Protein 3GCG (pdb70)

Foldseek 3Di:
DEAAEEEDFAAVLCQQLLVQLVVVCPDRDPDDDWDWDWDADPNDTYIYIYHYPHPVNPVVVPVLVSQPPHLEYEQEAELLHPVGLVCVLVPVLVVNCVSPVPHAYEHEYEPVVCLPPPVSQVVQVVVVHHGHDVVNNQVVCVVSVHPYYFYAYSVVCGCSVVSVNVRVVSSPD/DDDDLVVLLVVVLQVCLVVDPVSDCVVVLLVLLQQVLLQLLVVLVVVVCVVVVDDDDVVLVVQLQVQLCVVLVHDHDNVRHDHVQLVVLLPDDRNVVVLDVVCPPDDPVVVSVVSSSVVSVVSSLVSCCVPPPSDHSVRSSVSSVVSVVVRD

Radius of gyration: 19.94 Å; Cα contacts (8 Å, |Δi|>4): 523; chains: 2; bounding box: 46×56×51 Å

B-factor: mean 32.41, std 13.08, range [4.26, 108.82]

CATH classification: 3.40.50.300

Organism: Homo sapiens (NCBI:txid9606)

GO terms:
  GO:0005515 protein binding (F, IPI)
  GO:0036464 cytoplasmic ribonucleoprotein granule (C, IDA)
  GO:0044788 host-mediated perturbation of viral process (P, IMP)
  GO:0005525 GTP binding (F, IDA)
  GO:0003924 GTPase activity (F, IDA)
  GO:0051233 spindle midzone (C, IDA)
  GO:0072686 mitotic spindle (C, IDA)
  GO:0016020 membrane (C, IDA)
  GO:0030496 midbody (C, IDA)
  GO:1900026 positive regulation of substrate adhesion-dependent cell spreading (P, IDA)
  GO:0051489 regulation of filopodium assembly (P, IDA)
  GO:0005886 plasma membrane (C, EXP)
  GO:0003924 GTPase activity (F, EXP)
  GO:0034329 cell junction assembly (P, IMP)
  GO:0045198 establishment of epithelial cell apical/basal polarity (P, IMP)
  GO:0032467 positive regulation of cytokinesis (P, IMP)
  GO:0051988 regulation of attachment of spindle microtubules to kinetochore (P, IMP)
  GO:0006911 phagocytosis, engulfment (P, IMP)
  GO:0007015 actin filament organization (P, IMP)
  GO:0031996 thioesterase binding (F, IPI)

Sequence (325 aa):
QTIKCVVVGDGAVGKTCLLISYTTNEYVPTVFDNYAVTVMIGGEPYTLGLFDTAGQEDYDRLRPLSYPQTDVFLVCFSVVSPSSFENVKEKWVPEITHHCPKTPFLLVGTQIDLRDDPSTIEKLAKNKQKPITPETAEKLARDLKAVKYVECSALTQKGLKNVFDEAILAALEFVINHGKLTNQLLQAVAKQTRNGDTQQWFQQEQTTYISRTVNRTLDDYCRSNNSVISKETKGHIFRAVENALQQPLDMNGAQSSIGHFLQSNKYFNQKVDEQCGKRVDPITRFNTQTKMIEQVSQEIFERNFSGFKVSEIKAITQNAILEHV

Secondary structure (DSSP, 8-state):
-EEEEEEEE-TTS-HHHHHHHHH------SS---EEEEEEETTEEEEEEEEE-TT-TT-TTTGGGG-TT-SEEEEEEETT-HHHHHHIIIIIHHHHHHH-TT--EEEEEE-TTSTT-HHHHHTTTTTT--PPPHHHHHHHHHHTT-S-EEE--TTT-TTHHHHHHHHHHHH--/----HHHHHHHHHHHHHTSSSS---HHHHHHHHHHHHHHHHHHHHHHHHHHHT----HHHHHHHHHHHHHHHT----TT----HHHHHHHT-HHHHHHHHHHHTT---HHHHHHHHHHHHHHHHHHHHHHH-BTB-HHHHHHHHHHHHHHH-

InterPro domains:
  IPR001806 Small GTPase [PF00071] (5-174)
  IPR001806 Small GTPase [PS51421] (1-191)
  IPR001806 Small GTPase [SM00174] (6-179)
  IPR003578 Small GTPase Rho [PTHR24072] (3-189)
  IPR005225 Small GTP-binding domain [TIGR00231] (1-157)
  IPR027417 P-loop containing nucleoside triphosphate hydrolase [G3DSA:3.40.50.300] (1-181)
  IPR027417 P-loop containing nucleoside triphosphate hydrolase [SSF52540] (3-173)
  IPR037874 Cdc42 [cd01874] (3-177)

Solvent-accessible surface area: 16143 Å² total; per-residue (Å²): 206,48,14,10,0,0,0,2,0,23,31,105,2,26,6,25,67,0,0,28,14,29,18,80,163,200,60,83,24,44,8,10,69,21,99,8,43,60,15,120,33,84,74,101,80,54,6,0,0,0,3,1,7,15,10,1,31,109,31,77,59,0,13,19,9,1,4,66,120,9,55,0,0,0,0,0,0,0,0,19,29,25,69,2,36,108,48,0,98,104,65,4,8,63,28,2,66,138,74,15,93,196,26,39,12,0,1,0,0,5,51,23,38,65,54,122,41,78,60,8,59,115,146,15,51,164,123,195,67,141,26,14,58,42,117,74,0,73,125,21,6,161,91,25,169,14,78,84,22,13,41,0,0,23,140,74,94,138,32,6,130,68,0,0,24,29,0,0,79,7,20,72,194,110,124,10,68,18,40,126,0,12,92,65,1,62,120,12,1,32,164,58,52,221,116,26,23,43,121,70,6,70,103,34,0,26,19,4,3,2,0,20,7,0,1,61,12,9,6,73,73,4,96,89,71,131,38,142,33,62,162,128,30,22,17,90,0,7,133,26,0,32,78,55,8,148,34,91,26,38,69,94,3,2,9,3,0,0,7,10,19,0,16,17,12,184,60,0,22,96,40,0,63,102,70,1,53,214,127,112,72,55,42,51,57,8,69,16,9,25,151,4,12,54,106,0,0,60,64,1,0,45,162,59,3,92,36,71,111,8,76,70,0,94,52,44,0,111,98,5,3,145,129,72,79

Nearest PDB structures (foldseek):
  3gcg-assembly1_A  TM=1.006E+00  e=1.048E-34  Homo sapiens
  1gzs-assembly2_C  TM=9.726E-01  e=2.103E-30  Homo sapiens
  2c2h-assembly2_B  TM=9.543E-01  e=2.192E-24  Homo sapiens
  4xh9-assembly2_E  TM=9.694E-01  e=1.119E-23  Homo sapiens
  2gco-assembly2_B  TM=9.585E-01  e=8.466E-22  Homo sapiens

Structure (mmCIF, N/CA/C/O backbone):
data_3GCG
#
_entry.id   3GCG
#
_cell.length_a   41.630
_cell.length_b   83.030
_cell.length_c   99.520
_cell.angle_alpha   90.00
_cell.angle_beta   90.00
_cell.angle_gamma   90.00
#
_symmetry.space_group_name_H-M   'P 21 21 21'
#
loop_
_entity.id
_entity.type
_entity.pdbx_description
1 polymer 'Cell division control protein 42 homolog'
2 polymer 'L0028 (Mitochondria associated protein)'
3 water water
#
loop_
_atom_site.group_PDB
_atom_site.id
_atom_site.type_symbol
_atom_site.label_atom_id
_atom_site.label_alt_id
_atom_site.label_comp_id
_atom_site.label_asym_id
_atom_site.label_entity_id
_atom_site.label_seq_id
_atom_site.pdbx_PDB_ins_code
_atom_site.Cartn_x
_atom_site.Cartn_y
_atom_site.Cartn_z
_atom_site.occupancy
_atom_site.B_iso_or_equiv
_atom_site.auth_seq_id
_atom_site.auth_comp_id
_atom_site.auth_asym_id
_atom_site.auth_atom_id
_atom_site.pdbx_PDB_model_num
ATOM 1 N N . GLN A 1 6 ? 17.199 22.751 47.617 1.00 48.81 2 GLN A N 1
ATOM 2 C CA . GLN A 1 6 ? 17.058 23.426 46.294 1.00 47.91 2 GLN A CA 1
ATOM 3 C C . GLN A 1 6 ? 16.824 24.925 46.476 1.00 45.79 2 GLN A C 1
ATOM 4 O O . GLN A 1 6 ? 16.367 25.611 45.556 1.00 46.97 2 GLN A O 1
ATOM 10 N N . THR A 1 7 ? 17.139 25.436 47.661 1.00 40.93 3 THR A N 1
ATOM 11 C CA . THR A 1 7 ? 16.936 26.849 47.920 1.00 38.29 3 THR A CA 1
ATOM 12 C C . THR A 1 7 ? 18.077 27.719 47.419 1.00 35.40 3 THR A C 1
ATOM 13 O O . THR A 1 7 ? 19.233 27.543 47.808 1.00 34.15 3 THR A O 1
ATOM 17 N N . ILE A 1 8 ? 17.729 28.656 46.542 1.00 31.18 4 ILE A N 1
ATOM 18 C CA . ILE A 1 8 ? 18.691 29.578 45.957 1.00 2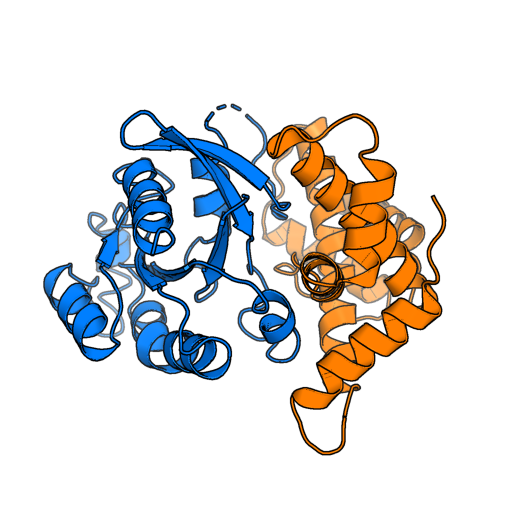6.73 4 ILE A CA 1
ATOM 19 C C . ILE A 1 8 ? 19.044 30.671 46.957 1.00 25.63 4 ILE A C 1
ATOM 20 O O . ILE A 1 8 ? 18.169 31.372 47.470 1.00 25.08 4 ILE A O 1
ATOM 25 N N . LYS A 1 9 ? 20.330 30.812 47.251 1.00 23.61 5 LYS A N 1
ATOM 26 C CA . LYS A 1 9 ? 20.745 31.847 48.187 1.00 20.19 5 LYS A CA 1
ATOM 27 C C . LYS A 1 9 ? 21.059 33.171 47.465 1.00 18.16 5 LYS A C 1
ATOM 28 O O . LYS A 1 9 ? 22.027 33.272 46.708 1.00 14.67 5 LYS A O 1
ATOM 34 N N . CYS A 1 10 ? 20.220 34.176 47.704 1.00 16.72 6 CYS A N 1
ATOM 35 C CA . CYS A 1 10 ? 20.406 35.494 47.114 1.00 17.26 6 CYS A CA 1
ATOM 36 C C . CYS A 1 10 ? 20.752 36.512 48.218 1.00 16.46 6 CYS A C 1
ATOM 37 O O . CYS A 1 10 ? 19.975 36.737 49.145 1.00 16.45 6 CYS A O 1
ATOM 40 N N . VAL A 1 11 ? 21.936 37.107 48.127 1.00 16.60 7 VAL A N 1
ATOM 41 C CA . VAL A 1 11 ? 22.376 38.073 49.127 1.00 14.55 7 VAL A CA 1
ATOM 42 C C . VAL A 1 11 ? 22.367 39.474 48.536 1.00 16.35 7 VAL A C 1
ATOM 43 O O . VAL A 1 11 ? 22.854 39.690 47.420 1.00 15.16 7 VAL A O 1
ATOM 47 N N . VAL A 1 12 ? 21.787 40.416 49.273 1.00 14.60 8 VAL A N 1
ATOM 48 C CA . VAL A 1 12 ? 21.704 41.794 48.808 1.00 16.24 8 VAL A CA 1
ATOM 49 C C . VAL A 1 12 ? 22.814 42.636 49.423 1.00 15.50 8 VAL A C 1
ATOM 50 O O . VAL A 1 12 ? 22.834 42.860 50.639 1.00 14.46 8 VAL A O 1
ATOM 54 N N . VAL A 1 13 ? 23.744 43.091 48.579 1.00 14.98 9 VAL A N 1
ATOM 55 C CA . VAL A 1 13 ? 24.860 43.901 49.043 1.00 15.02 9 VAL A CA 1
ATOM 56 C C . VAL A 1 13 ? 24.798 45.334 48.493 1.00 15.99 9 VAL A C 1
ATOM 57 O O . VAL A 1 13 ? 24.065 45.609 47.542 1.00 14.06 9 VAL A O 1
ATOM 61 N N . GLY A 1 14 ? 25.571 46.233 49.108 1.00 17.09 10 GLY A N 1
ATOM 62 C CA . GLY A 1 14 ? 25.610 47.630 48.697 1.00 19.64 10 GLY A CA 1
ATOM 63 C C . GLY A 1 14 ? 25.710 48.616 49.860 1.00 20.54 10 GLY A C 1
ATOM 64 O O . GLY A 1 14 ? 25.640 48.230 51.031 1.00 19.89 10 GLY A O 1
ATOM 65 N N . ASP A 1 15 ? 25.868 49.900 49.546 1.00 21.09 11 ASP A N 1
ATOM 66 C CA . ASP A 1 15 ? 25.987 50.926 50.585 1.00 22.97 11 ASP A CA 1
ATOM 67 C C . ASP A 1 15 ? 24.692 51.077 51.383 1.00 23.22 11 ASP A C 1
ATOM 68 O O . ASP A 1 15 ? 23.627 50.615 50.971 1.00 20.72 11 ASP A O 1
ATOM 73 N N . GLY A 1 16 ? 24.789 51.727 52.534 1.00 25.11 12 GLY A N 1
ATOM 74 C CA . GLY A 1 16 ? 23.595 51.959 53.321 1.00 29.72 12 GLY A CA 1
ATOM 75 C C . GLY A 1 16 ? 22.845 53.066 52.605 1.00 31.85 12 GLY A C 1
ATOM 76 O O . GLY A 1 16 ? 23.319 53.575 51.590 1.00 34.04 12 GLY A O 1
ATOM 77 N N . ALA A 1 17 ? 21.676 53.443 53.097 1.00 33.70 13 ALA A N 1
ATOM 78 C CA . ALA A 1 17 ? 20.935 54.516 52.449 1.00 35.86 13 ALA A CA 1
ATOM 79 C C . ALA A 1 17 ? 20.683 54.200 50.973 1.00 36.61 13 ALA A C 1
ATOM 80 O O . ALA A 1 17 ? 20.321 55.076 50.188 1.00 37.86 13 ALA A O 1
ATOM 82 N N . VAL A 1 18 ? 20.895 52.942 50.604 1.00 35.73 14 VAL A N 1
ATOM 83 C CA . VAL A 1 18 ? 20.644 52.477 49.248 1.00 32.38 14 VAL A CA 1
ATOM 84 C C . VAL A 1 18 ? 19.255 51.841 49.291 1.00 29.53 14 VAL A C 1
ATOM 85 O O . VAL A 1 18 ? 18.615 51.648 48.263 1.00 28.69 14 VAL A O 1
ATOM 89 N N . GLY A 1 19 ? 18.798 51.526 50.500 1.00 26.07 15 GLY A N 1
ATOM 90 C CA . GLY A 1 19 ? 17.484 50.929 50.677 1.00 24.57 15 GLY A CA 1
ATOM 91 C C . GLY A 1 19 ? 17.415 49.423 50.507 1.00 23.34 15 GLY A C 1
ATOM 92 O O . GLY A 1 19 ? 16.380 48.890 50.105 1.00 23.63 15 GLY A O 1
ATOM 93 N N . LYS A 1 20 ? 18.502 48.723 50.816 1.00 22.56 16 LYS A N 1
ATOM 94 C CA . LYS A 1 20 ? 18.508 47.268 50.672 1.00 21.04 16 LYS A CA 1
ATOM 95 C C . LYS A 1 20 ? 17.360 46.604 51.421 1.00 20.52 16 LYS A C 1
ATOM 96 O O . LYS A 1 20 ? 16.637 45.776 50.863 1.00 19.85 16 LYS A O 1
ATOM 102 N N . THR A 1 21 ? 17.190 46.982 52.681 1.00 19.81 17 THR A N 1
ATOM 103 C CA . THR A 1 21 ? 16.145 46.411 53.519 1.00 21.43 17 THR A CA 1
ATOM 104 C C . THR A 1 21 ? 14.751 46.694 52.964 1.00 23.79 17 THR A C 1
ATOM 105 O O . THR A 1 21 ? 13.934 45.781 52.827 1.00 23.53 17 THR A O 1
ATOM 109 N N . CYS A 1 22 ? 14.486 47.954 52.639 1.00 26.27 18 CYS A N 1
ATOM 110 C CA . CYS A 1 22 ? 13.189 48.340 52.099 1.00 29.45 18 CYS A CA 1
ATOM 111 C C . CYS A 1 22 ? 12.930 47.534 50.830 1.00 28.30 18 CYS A C 1
ATOM 112 O O . CYS A 1 22 ? 11.791 47.178 50.515 1.00 29.70 18 CYS A O 1
ATOM 115 N N . LEU A 1 23 ? 14.002 47.229 50.112 1.00 26.58 19 LEU A N 1
ATOM 116 C CA . LEU A 1 23 ? 13.900 46.454 48.883 1.00 26.11 19 LEU A CA 1
ATOM 117 C C . LEU A 1 23 ? 13.398 45.036 49.167 1.00 25.36 19 LEU A C 1
ATOM 118 O O . LEU A 1 23 ? 12.515 44.536 48.468 1.00 22.63 19 LEU A O 1
ATOM 123 N N . LEU A 1 24 ? 13.962 44.387 50.187 1.00 25.17 20 LEU A N 1
ATOM 124 C CA . LEU A 1 24 ? 13.538 43.030 50.535 1.00 24.09 20 LEU A CA 1
ATOM 125 C C . LEU A 1 24 ? 12.146 43.024 51.172 1.00 22.69 20 LEU A C 1
ATOM 126 O O . LEU A 1 24 ? 11.333 42.140 50.903 1.00 20.71 20 LEU A O 1
ATOM 131 N N . ILE A 1 25 ? 11.861 44.012 52.010 1.00 23.91 21 ILE A N 1
ATOM 132 C CA . ILE A 1 25 ? 10.558 44.056 52.657 1.00 25.78 21 ILE A CA 1
ATOM 133 C C . ILE A 1 25 ? 9.474 44.317 51.625 1.00 26.03 21 ILE A C 1
ATOM 134 O O . ILE A 1 25 ? 8.433 43.656 51.623 1.00 23.98 21 ILE A O 1
ATOM 139 N N . SER A 1 26 ? 9.732 45.272 50.739 1.00 26.10 22 SER A N 1
ATOM 140 C CA . SER A 1 26 ? 8.784 45.600 49.695 1.00 28.75 22 SER A CA 1
ATOM 141 C C . SER A 1 26 ? 8.488 44.354 48.869 1.00 30.33 22 SER A C 1
ATOM 142 O O . SER A 1 26 ? 7.338 44.099 48.502 1.00 31.45 22 SER A O 1
ATOM 145 N N . TYR A 1 27 ? 9.524 43.568 48.588 1.00 30.15 23 TYR A N 1
ATOM 146 C CA . TYR A 1 27 ? 9.346 42.356 47.800 1.00 31.46 23 TYR A CA 1
ATOM 147 C C . TYR A 1 27 ? 8.593 41.253 48.539 1.00 33.59 23 TYR A C 1
ATOM 148 O O . TYR A 1 27 ? 7.762 40.571 47.949 1.00 32.33 23 TYR A O 1
ATOM 157 N N . THR A 1 28 ? 8.886 41.083 49.826 1.00 37.95 24 THR A N 1
ATOM 158 C CA . THR A 1 28 ? 8.251 40.039 50.635 1.00 41.89 24 THR A CA 1
ATOM 159 C C . THR A 1 28 ? 6.843 40.353 51.131 1.00 45.60 24 THR A C 1
ATOM 160 O O . THR A 1 28 ? 6.192 39.509 51.746 1.00 44.75 24 THR A O 1
ATOM 164 N N . THR A 1 29 ? 6.374 41.568 50.880 1.00 49.85 25 THR A N 1
ATOM 165 C CA . THR A 1 29 ? 5.024 41.921 51.279 1.00 54.79 25 THR A CA 1
ATOM 166 C C . THR A 1 29 ? 4.096 41.455 50.157 1.00 58.26 25 THR A C 1
ATOM 167 O O . THR A 1 29 ? 3.145 42.139 49.777 1.00 59.05 25 THR A O 1
ATOM 171 N N . ASN A 1 30 ? 4.418 40.276 49.627 1.00 62.25 26 ASN A N 1
ATOM 172 C CA . ASN A 1 30 ? 3.661 39.619 48.562 1.00 65.42 26 ASN A CA 1
ATOM 173 C C . ASN A 1 30 ? 3.787 38.111 48.771 1.00 65.71 26 ASN A C 1
ATOM 174 O O . ASN A 1 30 ? 3.272 37.562 49.746 1.00 65.92 26 ASN A O 1
ATOM 179 N N . GLU A 1 35 ? 1.516 46.378 56.860 1.00 68.72 31 GLU A N 1
ATOM 180 C CA . GLU A 1 35 ? 2.012 45.655 58.021 1.00 68.82 31 GLU A CA 1
ATOM 181 C C . GLU A 1 35 ? 3.080 46.580 58.468 1.00 68.83 31 GLU A C 1
ATOM 182 O O . GLU A 1 35 ? 3.395 47.577 57.786 1.00 69.94 31 GLU A O 1
ATOM 188 N N . TYR A 1 36 ? 3.653 46.289 59.612 1.00 34.98 32 TYR A N 1
ATOM 189 C CA . TYR A 1 36 ? 4.718 47.162 60.107 1.00 33.71 32 TYR A CA 1
ATOM 190 C C . TYR A 1 36 ? 6.084 46.815 59.404 1.00 31.27 32 TYR A C 1
ATOM 191 O O . TYR A 1 36 ? 6.457 45.648 59.252 1.00 30.42 32 TYR A O 1
ATOM 200 N N . VAL A 1 37 ? 6.742 47.825 58.842 1.00 30.11 33 VAL A N 1
ATOM 201 C CA . VAL A 1 37 ? 8.003 47.596 58.146 1.00 28.90 33 VAL A CA 1
ATOM 202 C C . VAL A 1 37 ? 9.063 47.707 59.213 1.00 26.75 33 VAL A C 1
ATOM 203 O O . VAL A 1 37 ? 9.318 48.798 59.734 1.00 27.90 33 VAL A O 1
ATOM 207 N N . PRO A 1 38 ? 9.669 46.574 59.588 1.00 23.36 34 PRO A N 1
ATOM 208 C CA . PRO A 1 38 ? 10.704 46.594 60.623 1.00 23.68 34 PRO A CA 1
ATOM 209 C C . PRO A 1 38 ? 12.088 47.054 60.162 1.00 21.43 34 PRO A C 1
ATOM 210 O O . PRO A 1 38 ? 12.360 47.199 58.974 1.00 21.31 34 PRO A O 1
ATOM 214 N N . THR A 1 39 ? 12.966 47.264 61.131 1.00 21.31 35 THR A N 1
ATOM 215 C CA . THR A 1 39 ? 14.330 47.654 60.840 1.00 22.35 35 THR A CA 1
ATOM 216 C C . THR A 1 39 ? 15.136 46.392 60.537 1.00 22.49 35 THR A C 1
ATOM 217 O O . THR A 1 39 ? 16.010 46.389 59.661 1.00 21.86 35 THR A O 1
ATOM 221 N N . VAL A 1 40 ? 14.831 45.322 61.267 1.00 18.83 36 VAL A N 1
ATOM 222 C CA . VAL A 1 40 ? 15.535 44.060 61.099 1.00 20.53 36 VAL A CA 1
ATOM 223 C C . VAL A 1 40 ? 14.787 43.060 60.225 1.00 21.11 36 VAL A C 1
ATOM 224 O O . VAL A 1 40 ? 13.751 42.521 60.633 1.00 19.21 36 VAL A O 1
ATOM 228 N N . PHE A 1 41 ? 15.334 42.799 59.040 1.00 19.83 37 PHE A N 1
ATOM 229 C CA . PHE A 1 41 ? 14.741 41.847 58.101 1.00 21.40 37 PHE A CA 1
ATOM 230 C C . PHE A 1 41 ? 15.324 40.443 58.300 1.00 21.40 37 PHE A C 1
ATOM 231 O O . PHE A 1 41 ? 16.520 40.224 58.122 1.00 22.01 37 PHE A O 1
ATOM 239 N N . ASP A 1 42 ? 14.482 39.492 58.685 1.00 22.05 38 ASP A N 1
ATOM 240 C CA . ASP A 1 42 ? 14.954 38.131 58.881 1.00 21.25 38 ASP A CA 1
ATOM 241 C C . ASP A 1 42 ? 14.975 37.367 57.567 1.00 21.47 38 ASP A C 1
ATOM 242 O O . ASP A 1 42 ? 14.173 37.641 56.660 1.00 17.68 38 ASP A O 1
ATOM 247 N N . ASN A 1 43 ? 15.891 36.405 57.478 1.00 19.80 39 ASN A N 1
ATOM 248 C CA . ASN A 1 43 ? 16.006 35.567 56.293 1.00 19.89 39 ASN A CA 1
ATOM 249 C C . ASN A 1 43 ? 14.598 35.172 55.890 1.00 19.55 39 ASN A C 1
ATOM 250 O O . ASN A 1 43 ? 13.808 34.733 56.721 1.00 20.60 39 ASN A O 1
ATOM 255 N N . TYR A 1 44 ? 14.286 35.340 54.616 1.00 21.65 40 TYR A N 1
ATOM 256 C CA . TYR A 1 44 ? 12.956 35.033 54.125 1.00 23.12 40 TYR A CA 1
ATOM 257 C C . TYR A 1 44 ? 13.062 34.251 52.825 1.00 21.82 40 TYR A C 1
ATOM 258 O O . TYR A 1 44 ? 13.899 34.568 51.980 1.00 19.27 40 TYR A O 1
ATOM 267 N N . ALA A 1 45 ? 12.224 33.226 52.678 1.00 19.47 41 ALA A N 1
ATOM 268 C CA . ALA A 1 45 ? 12.216 32.409 51.466 1.00 21.90 41 ALA A CA 1
ATOM 269 C C . ALA A 1 45 ? 10.848 32.478 50.804 1.00 21.30 41 ALA A C 1
ATOM 270 O O . ALA A 1 45 ? 9.828 32.546 51.479 1.00 23.49 41 ALA A O 1
ATOM 272 N N . VAL A 1 46 ? 10.832 32.453 49.479 1.00 23.67 42 VAL A N 1
ATOM 273 C CA . VAL A 1 46 ? 9.579 32.509 48.738 1.00 24.79 42 VAL A CA 1
ATOM 274 C C . VAL A 1 46 ? 9.656 31.596 47.522 1.00 23.43 42 VAL A C 1
ATOM 275 O O . VAL A 1 46 ? 10.721 31.404 46.949 1.00 23.66 42 VAL A O 1
ATOM 279 N N . THR A 1 47 ? 8.523 31.024 47.139 1.00 25.29 43 THR A N 1
ATOM 280 C CA . THR A 1 47 ? 8.475 30.134 45.983 1.00 25.45 43 THR A CA 1
ATOM 281 C C . THR A 1 47 ? 8.123 30.963 44.758 1.00 25.32 43 THR A C 1
ATOM 282 O O . THR A 1 47 ? 7.099 31.635 44.734 1.00 24.55 43 THR A O 1
ATOM 286 N N . VAL A 1 48 ? 8.983 30.930 43.750 1.00 24.15 44 VAL A N 1
ATOM 287 C CA . VAL A 1 48 ? 8.729 31.682 42.534 1.00 25.56 44 VAL A CA 1
ATOM 288 C C . VAL A 1 48 ? 8.613 30.751 41.330 1.00 25.75 44 VAL A C 1
ATOM 289 O O . VAL A 1 48 ? 9.411 29.818 41.172 1.00 24.30 44 VAL A O 1
ATOM 293 N N . MET A 1 49 ? 7.606 31.006 40.497 1.00 25.94 45 MET A N 1
ATOM 294 C CA . MET A 1 49 ? 7.373 30.222 39.286 1.00 27.45 45 MET A CA 1
ATOM 295 C C . MET A 1 49 ? 8.166 30.796 38.128 1.00 27.39 45 MET A C 1
ATOM 296 O O . MET A 1 49 ? 8.098 31.992 37.862 1.00 29.64 45 MET A O 1
ATOM 301 N N . ILE A 1 50 ? 8.913 29.943 37.437 1.00 26.86 46 ILE A N 1
ATOM 302 C CA . ILE A 1 50 ? 9.704 30.368 36.283 1.00 26.20 46 ILE A CA 1
ATOM 303 C C . ILE A 1 50 ? 9.745 29.222 35.270 1.00 25.47 46 ILE A C 1
ATOM 304 O O . ILE A 1 50 ? 10.302 28.157 35.540 1.00 26.43 46 ILE A O 1
ATOM 309 N N . GLY A 1 51 ? 9.134 29.440 34.110 1.00 24.68 47 GLY A N 1
ATOM 310 C CA . GLY A 1 51 ? 9.094 28.404 33.095 1.00 24.10 47 GLY A CA 1
ATOM 311 C C . GLY A 1 51 ? 8.290 27.207 33.577 1.00 23.16 47 GLY A C 1
ATOM 312 O O . GLY A 1 51 ? 8.612 26.072 33.256 1.00 22.50 47 GLY A O 1
ATOM 313 N N . GLY A 1 52 ? 7.245 27.463 34.360 1.00 24.14 48 GLY A N 1
ATOM 314 C CA . GLY A 1 52 ? 6.406 26.389 34.873 1.00 24.66 48 GLY A CA 1
ATOM 315 C C . GLY A 1 52 ? 6.962 25.622 36.069 1.00 24.63 48 GLY A C 1
ATOM 316 O O . GLY A 1 52 ? 6.264 24.784 36.655 1.00 22.04 48 GLY A O 1
ATOM 317 N N . GLU A 1 53 ? 8.204 25.917 36.445 1.00 23.64 49 GLU A N 1
ATOM 318 C CA . GLU A 1 53 ? 8.856 25.229 37.564 1.00 24.56 49 GLU A CA 1
ATOM 319 C C . GLU A 1 53 ? 8.898 26.070 38.847 1.00 23.17 49 GLU A C 1
ATOM 320 O O . GLU A 1 53 ? 9.242 27.257 38.821 1.00 22.81 49 GLU A O 1
ATOM 326 N N . PRO A 1 54 ? 8.545 25.464 39.992 1.00 22.21 50 PRO A N 1
ATOM 327 C CA . PRO A 1 54 ? 8.570 26.209 41.261 1.00 22.20 50 PRO A CA 1
ATOM 328 C C . PRO A 1 54 ? 9.954 26.250 41.921 1.00 21.51 50 PRO A C 1
ATOM 329 O O . PRO A 1 54 ? 10.471 25.219 42.344 1.00 22.34 50 PRO A O 1
ATOM 333 N N . TYR A 1 55 ? 10.551 27.434 42.007 1.00 20.20 51 TYR A N 1
ATOM 334 C CA . TYR A 1 55 ? 11.855 27.570 42.656 1.00 19.28 51 TYR A CA 1
ATOM 335 C C . TYR A 1 55 ? 11.712 28.258 44.008 1.00 19.13 51 TYR A C 1
ATOM 336 O O . TYR A 1 55 ? 10.851 29.112 44.186 1.00 18.43 51 TYR A O 1
ATOM 345 N N . THR A 1 56 ? 12.558 27.874 44.958 1.00 19.05 52 THR A N 1
ATOM 346 C CA . THR A 1 56 ? 12.546 28.478 46.287 1.00 19.82 52 THR A CA 1
ATOM 347 C C . THR A 1 56 ? 13.695 29.484 46.345 1.00 19.77 52 THR A C 1
ATOM 348 O O . THR A 1 56 ? 14.866 29.125 46.195 1.00 19.76 52 THR A O 1
ATOM 352 N N . LEU A 1 57 ? 13.352 30.749 46.552 1.00 18.68 53 LEU A N 1
ATOM 353 C CA . LEU A 1 57 ? 14.346 31.804 46.626 1.00 17.84 53 LEU A CA 1
ATOM 354 C C . LEU A 1 57 ? 14.612 32.239 48.067 1.00 18.63 53 LEU A C 1
ATOM 355 O O . LEU A 1 57 ? 13.707 32.711 48.759 1.00 18.81 53 LEU A O 1
ATOM 360 N N . GLY A 1 58 ? 15.854 32.062 48.514 1.00 16.77 54 GLY A N 1
ATOM 361 C CA . GLY A 1 58 ? 16.234 32.473 49.853 1.00 13.89 54 GLY A CA 1
ATOM 362 C C . GLY A 1 58 ? 16.796 33.884 49.769 1.00 15.75 54 GLY A C 1
ATOM 363 O O . GLY A 1 58 ? 17.702 34.153 48.972 1.00 17.99 54 GLY A O 1
ATOM 364 N N . LEU A 1 59 ? 16.255 34.789 50.576 1.00 13.89 55 LEU A N 1
ATOM 365 C CA . LEU A 1 59 ? 16.683 36.180 50.578 1.00 14.29 55 LEU A CA 1
ATOM 366 C C . LEU A 1 59 ? 17.395 36.522 51.884 1.00 13.95 55 LEU A C 1
ATOM 367 O O . LEU A 1 59 ? 16.883 36.246 52.982 1.00 12.70 55 LEU A O 1
ATOM 372 N N . PHE A 1 60 ? 18.567 37.140 51.748 1.00 11.86 56 PHE A N 1
ATOM 373 C CA . PHE A 1 60 ? 19.401 37.511 52.886 1.00 11.44 56 PHE A CA 1
ATOM 374 C C . PHE A 1 60 ? 19.847 38.962 52.800 1.00 11.87 56 PHE A C 1
ATOM 375 O O . PHE A 1 60 ? 20.427 39.383 51.807 1.00 11.79 56 PHE A O 1
ATOM 383 N N . ASP A 1 61 ? 19.596 39.714 53.865 1.00 12.41 57 ASP A N 1
ATOM 384 C CA . ASP A 1 61 ? 19.955 41.127 53.926 1.00 13.68 57 ASP A CA 1
ATOM 385 C C . ASP A 1 61 ? 21.339 41.294 54.591 1.00 12.96 57 ASP A C 1
ATOM 386 O O . ASP A 1 61 ? 21.764 40.448 55.381 1.00 9.88 57 ASP A O 1
ATOM 391 N N . THR A 1 62 ? 22.038 42.373 54.244 1.00 12.00 58 THR A N 1
ATOM 392 C CA . THR A 1 62 ? 23.361 42.660 54.803 1.00 10.64 58 THR A CA 1
ATOM 393 C C . THR A 1 62 ? 23.346 44.057 55.421 1.00 12.12 58 THR A C 1
ATOM 394 O O . THR A 1 62 ? 24.386 44.569 55.840 1.00 13.74 58 THR A O 1
ATOM 398 N N . ALA A 1 63 ? 22.161 44.665 55.482 1.00 10.65 59 ALA A N 1
ATOM 399 C CA . ALA A 1 63 ? 21.995 46.015 56.023 1.00 11.25 59 ALA A CA 1
ATOM 400 C C . ALA A 1 63 ? 22.717 46.247 57.352 1.00 13.21 59 ALA A C 1
ATOM 401 O O . ALA A 1 63 ? 22.649 45.417 58.265 1.00 12.86 59 ALA A O 1
ATOM 403 N N . GLY A 1 64 ? 23.382 47.391 57.469 1.00 11.44 60 GLY A N 1
ATOM 404 C CA . GLY A 1 64 ? 24.104 47.695 58.692 1.00 13.20 60 GLY A CA 1
ATOM 405 C C . GLY A 1 64 ? 25.585 47.312 58.730 1.00 13.51 60 GLY A C 1
ATOM 406 O O . GLY A 1 64 ? 26.339 47.875 59.523 1.00 13.72 60 GLY A O 1
ATOM 407 N N . GLN A 1 65 ? 26.013 46.366 57.897 1.00 11.98 61 GLN A N 1
ATOM 408 C CA . GLN A 1 65 ? 27.425 45.961 57.889 1.00 17.10 61 GLN A CA 1
ATOM 409 C C . GLN A 1 65 ? 28.307 46.762 56.920 1.00 17.85 61 GLN A C 1
ATOM 410 O O . GLN A 1 65 ? 29.491 46.464 56.764 1.00 15.95 61 GLN A O 1
ATOM 416 N N . GLU A 1 66 ? 27.722 47.773 56.282 1.00 20.32 62 GLU A N 1
ATOM 417 C CA . GLU A 1 66 ? 28.420 48.619 55.312 1.00 22.64 62 GLU A CA 1
ATOM 418 C C . GLU A 1 66 ? 29.869 48.874 55.705 1.00 22.75 62 GLU A C 1
ATOM 419 O O . GLU A 1 66 ? 30.780 48.755 54.881 1.00 22.01 62 GLU A O 1
ATOM 425 N N . ASP A 1 67 ? 30.099 49.240 56.955 1.00 22.94 63 ASP A N 1
ATOM 426 C CA . ASP A 1 67 ? 31.469 49.451 57.348 1.00 24.72 63 ASP A CA 1
ATOM 427 C C . ASP A 1 67 ? 31.910 48.736 58.612 1.00 23.95 63 ASP A C 1
ATOM 428 O O . ASP A 1 67 ? 32.496 49.324 59.524 1.00 24.54 63 ASP A O 1
ATOM 433 N N . TYR A 1 68 ? 31.599 47.443 58.626 1.00 20.68 64 TYR A N 1
ATOM 434 C CA . TYR A 1 68 ? 32.007 46.495 59.659 1.00 21.48 64 TYR A CA 1
ATOM 435 C C . TYR A 1 68 ? 32.605 45.394 58.774 1.00 20.57 64 TYR A C 1
ATOM 436 O O . TYR A 1 68 ? 32.000 44.340 58.569 1.00 17.48 64 TYR A O 1
ATOM 445 N N . ASP A 1 69 ? 33.790 45.682 58.235 1.00 20.47 65 ASP A N 1
ATOM 446 C CA . ASP A 1 69 ? 34.483 44.787 57.310 1.00 23.90 65 ASP A CA 1
ATOM 447 C C . ASP A 1 69 ? 34.798 43.385 57.788 1.00 22.59 65 ASP A C 1
ATOM 448 O O . ASP A 1 69 ? 35.070 42.509 56.980 1.00 23.53 65 ASP A O 1
ATOM 453 N N . ARG A 1 70 ? 34.736 43.160 59.089 1.00 23.26 66 ARG A N 1
ATOM 454 C CA . ARG A 1 70 ? 35.028 41.841 59.640 1.00 25.80 66 ARG A CA 1
ATOM 455 C C . ARG A 1 70 ? 33.793 40.935 59.649 1.00 23.95 66 ARG A C 1
ATOM 456 O O . ARG A 1 70 ? 33.906 39.711 59.721 1.00 23.58 66 ARG A O 1
ATOM 464 N N . LEU A 1 71 ? 32.619 41.547 59.557 1.00 22.29 67 LEU A N 1
ATOM 465 C CA . LEU A 1 71 ? 31.356 40.815 59.586 1.00 19.90 67 LEU A CA 1
ATOM 466 C C . LEU A 1 71 ? 30.872 40.294 58.247 1.00 17.69 67 LEU A C 1
ATOM 467 O O . LEU A 1 71 ? 30.433 39.151 58.153 1.00 16.52 67 LEU A O 1
ATOM 472 N N . ARG A 1 72 ? 30.955 41.137 57.219 1.00 17.16 68 ARG A N 1
ATOM 473 C CA . ARG A 1 72 ? 30.495 40.806 55.868 1.00 17.78 68 ARG A CA 1
ATOM 474 C C . ARG A 1 72 ? 30.881 39.457 55.254 1.00 19.40 68 ARG A C 1
ATOM 475 O O . ARG A 1 72 ? 30.026 38.774 54.675 1.00 18.03 68 ARG A O 1
ATOM 483 N N . PRO A 1 73 ? 32.171 39.071 55.338 1.00 20.68 69 PRO A N 1
ATOM 484 C CA . PRO A 1 73 ? 32.654 37.800 54.779 1.00 20.02 69 PRO A CA 1
ATOM 485 C C . PRO A 1 73 ? 31.862 36.566 55.206 1.00 19.60 69 PRO A C 1
ATOM 486 O O . PRO A 1 73 ? 31.757 35.601 54.454 1.00 20.40 69 PRO A O 1
ATOM 490 N N . LEU A 1 74 ? 31.293 36.604 56.406 1.00 18.97 70 LEU A N 1
ATOM 491 C CA . LEU A 1 74 ? 30.524 35.479 56.917 1.00 18.51 70 LEU A CA 1
ATOM 492 C C . LEU A 1 74 ? 29.173 35.273 56.207 1.00 19.33 70 LEU A C 1
ATOM 493 O O . LEU A 1 74 ? 28.517 34.245 56.372 1.00 18.66 70 LEU A O 1
ATOM 498 N N . SER A 1 75 ? 28.774 36.242 55.395 1.00 17.94 71 SER A N 1
ATOM 499 C CA . SER A 1 75 ? 27.519 36.151 54.656 1.00 17.81 71 SER A CA 1
ATOM 500 C C . SER A 1 75 ? 27.697 35.480 53.290 1.00 16.98 71 SER A C 1
ATOM 501 O O . SER A 1 75 ? 26.727 35.014 52.701 1.00 16.28 71 SER A O 1
ATOM 504 N N . TYR A 1 76 ? 28.940 35.417 52.811 1.00 15.50 72 TYR A N 1
ATOM 505 C CA . TYR A 1 76 ? 29.240 34.919 51.470 1.00 15.38 72 TYR A CA 1
ATOM 506 C C . TYR A 1 76 ? 29.299 33.424 51.111 1.00 15.46 72 TYR A C 1
ATOM 507 O O . TYR A 1 76 ? 28.927 33.043 49.999 1.00 12.43 72 TYR A O 1
ATOM 516 N N . PRO A 1 77 ? 29.768 32.559 52.027 1.00 15.46 73 PRO A N 1
ATOM 517 C CA . PRO A 1 77 ? 29.821 31.135 51.665 1.00 14.99 73 PRO A CA 1
ATOM 518 C C . PRO A 1 77 ? 28.487 30.609 51.131 1.00 16.19 73 PRO A C 1
ATOM 519 O O . PRO A 1 77 ? 27.437 30.896 51.696 1.00 13.55 73 PRO A O 1
ATOM 523 N N . GLN A 1 78 ? 28.536 29.861 50.032 1.00 18.45 74 GLN A N 1
ATOM 524 C CA . GLN A 1 78 ? 27.339 29.256 49.447 1.00 20.87 74 GLN A CA 1
ATOM 525 C C . GLN A 1 78 ? 26.319 30.187 48.777 1.00 20.80 74 GLN A C 1
ATOM 526 O O . GLN A 1 78 ? 25.175 29.790 48.544 1.00 18.64 74 GLN A O 1
ATOM 532 N N . THR A 1 79 ? 26.721 31.414 48.466 1.00 19.04 75 THR A N 1
ATOM 533 C CA . THR A 1 79 ? 25.816 32.343 47.803 1.00 20.34 75 THR A CA 1
ATOM 534 C C . THR A 1 79 ? 25.724 31.954 46.331 1.00 20.48 75 THR A C 1
ATOM 535 O O . THR A 1 79 ? 26.745 31.706 45.689 1.00 21.61 75 THR A O 1
ATOM 539 N N . ASP A 1 80 ? 24.502 31.909 45.804 1.00 18.93 76 ASP A N 1
ATOM 540 C CA . ASP A 1 80 ? 24.274 31.547 44.410 1.00 18.95 76 ASP A CA 1
ATOM 541 C C . ASP A 1 80 ? 24.193 32.762 43.508 1.00 18.90 76 ASP A C 1
ATOM 542 O O . ASP A 1 80 ? 24.540 32.687 42.330 1.00 19.49 76 ASP A O 1
ATOM 547 N N . VAL A 1 81 ? 23.721 33.875 44.061 1.00 17.99 77 VAL A N 1
ATOM 548 C CA . VAL A 1 81 ? 23.599 35.111 43.302 1.00 17.19 77 VAL A CA 1
ATOM 549 C C . VAL A 1 81 ? 23.551 36.332 44.210 1.00 18.36 77 VAL A C 1
ATOM 550 O O . VAL A 1 81 ? 22.838 36.344 45.221 1.00 20.59 77 VAL A O 1
ATOM 554 N N . PHE A 1 82 ? 24.322 37.355 43.847 1.00 19.03 78 PHE A N 1
ATOM 555 C CA . PHE A 1 82 ? 24.375 38.602 44.604 1.00 19.43 78 PHE A CA 1
ATOM 556 C C . PHE A 1 82 ? 23.648 39.707 43.857 1.00 21.55 78 PHE A C 1
ATOM 557 O O . PHE A 1 82 ? 23.654 39.744 42.624 1.00 22.39 78 PHE A O 1
ATOM 565 N N . LEU A 1 83 ? 23.025 40.610 44.605 1.00 21.14 79 LEU A N 1
ATOM 566 C CA . LEU A 1 83 ? 22.374 41.759 44.004 1.00 20.88 79 LEU A CA 1
ATOM 567 C C . LEU A 1 83 ? 23.230 42.918 44.494 1.00 22.40 79 LEU A C 1
ATOM 568 O O . LEU A 1 83 ? 23.120 43.326 45.652 1.00 24.11 79 LEU A O 1
ATOM 573 N N . VAL A 1 84 ? 24.120 43.408 43.636 1.00 21.34 80 VAL A N 1
ATOM 574 C CA . VAL A 1 84 ? 24.984 44.531 43.991 1.00 22.92 80 VAL A CA 1
ATOM 575 C C . VAL A 1 84 ? 24.193 45.794 43.697 1.00 23.96 80 VAL A C 1
ATOM 576 O O . VAL A 1 84 ? 24.066 46.205 42.542 1.00 24.73 80 VAL A O 1
ATOM 580 N N . CYS A 1 85 ? 23.676 46.410 44.756 1.00 26.30 81 CYS A N 1
ATOM 581 C CA . CYS A 1 85 ? 22.836 47.601 44.634 1.00 28.33 81 CYS A CA 1
ATOM 582 C C . CYS A 1 85 ? 23.511 48.958 44.838 1.00 29.13 81 CYS A C 1
ATOM 583 O O . CYS A 1 85 ? 24.545 49.079 45.505 1.00 27.15 81 CYS A O 1
ATOM 586 N N . PHE A 1 86 ? 22.878 49.979 44.263 1.00 31.11 82 PHE A N 1
ATOM 587 C CA . PHE A 1 86 ? 23.325 51.366 44.350 1.00 32.40 82 PHE A CA 1
ATOM 588 C C . PHE A 1 86 ? 22.086 52.216 44.101 1.00 32.73 82 PHE A C 1
ATOM 589 O O . PHE A 1 86 ? 21.191 51.800 43.360 1.00 34.67 82 PHE A O 1
ATOM 597 N N . SER A 1 87 ? 22.018 53.387 44.723 1.00 32.25 83 SER A N 1
ATOM 598 C CA . SER A 1 87 ? 20.880 54.279 44.511 1.00 33.54 83 SER A CA 1
ATOM 599 C C . SER A 1 87 ? 21.163 55.107 43.272 1.00 34.86 83 SER A C 1
ATOM 600 O O . SER A 1 87 ? 22.215 55.740 43.177 1.00 34.81 83 SER A O 1
ATOM 603 N N . VAL A 1 88 ? 20.228 55.104 42.327 1.00 36.94 84 VAL A N 1
ATOM 604 C CA . VAL A 1 88 ? 20.400 55.870 41.101 1.00 37.35 84 VAL A CA 1
ATOM 605 C C . VAL A 1 88 ? 20.586 57.345 41.451 1.00 38.91 84 VAL A C 1
ATOM 606 O O . VAL A 1 88 ? 21.236 58.091 40.712 1.00 39.17 84 VAL A O 1
ATOM 610 N N . VAL A 1 89 ? 20.026 57.758 42.587 1.00 38.35 85 VAL A N 1
ATOM 611 C CA . VAL A 1 89 ? 20.156 59.140 43.033 1.00 37.92 85 VAL A CA 1
ATOM 612 C C . VAL A 1 89 ? 21.259 59.275 44.087 1.00 37.30 85 VAL A C 1
ATOM 613 O O . VAL A 1 89 ? 21.154 60.088 45.008 1.00 37.80 85 VAL A O 1
ATOM 617 N N . SER A 1 90 ? 22.312 58.471 43.945 1.00 35.22 86 SER A N 1
ATOM 618 C CA . SER A 1 90 ? 23.447 58.498 44.868 1.00 33.66 86 SER A CA 1
ATOM 619 C C . SER A 1 90 ? 24.720 58.087 44.138 1.00 33.51 86 SER A C 1
ATOM 620 O O . SER A 1 90 ? 25.124 56.924 44.166 1.00 33.27 86 SER A O 1
ATOM 623 N N . PRO A 1 91 ? 25.372 59.049 43.471 1.00 33.36 87 PRO A N 1
ATOM 624 C CA . PRO A 1 91 ? 26.607 58.799 42.720 1.00 33.15 87 PRO A CA 1
ATOM 625 C C . PRO A 1 91 ? 27.711 58.119 43.533 1.00 33.36 87 PRO A C 1
ATOM 626 O O . PRO A 1 91 ? 28.564 57.420 42.971 1.00 32.62 87 PRO A O 1
ATOM 630 N N . SER A 1 92 ? 27.699 58.318 44.850 1.00 31.88 88 SER A N 1
ATOM 631 C CA . SER A 1 92 ? 28.716 57.709 45.699 1.00 32.53 88 SER A CA 1
ATOM 632 C C . SER A 1 92 ? 28.455 56.221 45.933 1.00 32.34 88 SER A C 1
ATOM 633 O O . SER A 1 92 ? 29.382 55.469 46.247 1.00 32.75 88 SER A O 1
ATOM 636 N N . SER A 1 93 ? 27.200 55.801 45.787 1.00 31.15 89 SER A N 1
ATOM 637 C CA . SER A 1 93 ? 26.843 54.398 45.985 1.00 32.74 89 SER A CA 1
ATOM 638 C C . SER A 1 93 ? 27.144 53.632 44.707 1.00 33.94 89 SER A C 1
ATOM 639 O O . SER A 1 93 ? 27.565 52.474 44.748 1.00 33.36 89 SER A O 1
ATOM 642 N N . PHE A 1 94 ? 26.912 54.291 43.574 1.00 36.92 90 PHE A N 1
ATOM 643 C CA . PHE A 1 94 ? 27.180 53.709 42.261 1.00 39.71 90 PHE A CA 1
ATOM 644 C C . PHE A 1 94 ? 28.684 53.514 42.149 1.00 40.93 90 PHE A C 1
ATOM 645 O O . PHE A 1 94 ? 29.173 52.492 41.664 1.00 41.26 90 PHE A O 1
ATOM 653 N N . GLU A 1 95 ? 29.409 54.513 42.630 1.00 41.89 91 GLU A N 1
ATOM 654 C CA . GLU A 1 95 ? 30.857 54.518 42.599 1.00 43.21 91 GLU A CA 1
ATOM 655 C C . GLU A 1 95 ? 31.478 53.480 43.534 1.00 42.80 91 GLU A C 1
ATOM 656 O O . GLU A 1 95 ? 32.582 52.987 43.273 1.00 42.51 91 GLU A O 1
ATOM 662 N N . ASN A 1 96 ? 30.783 53.147 44.620 1.00 40.82 92 ASN A N 1
ATOM 663 C CA . ASN A 1 96 ? 31.305 52.146 45.548 1.00 38.52 92 ASN A CA 1
ATOM 664 C C . ASN A 1 96 ? 31.094 50.729 45.032 1.00 37.34 92 ASN A C 1
ATOM 665 O O . ASN A 1 96 ? 31.730 49.788 45.507 1.00 35.80 92 ASN A O 1
ATOM 670 N N . VAL A 1 97 ? 30.196 50.576 44.067 1.00 37.13 93 VAL A N 1
ATOM 671 C CA . VAL A 1 97 ? 29.947 49.263 43.480 1.00 38.36 93 VAL A CA 1
ATOM 672 C C . VAL A 1 97 ? 31.243 48.807 42.817 1.00 39.64 93 VAL A C 1
ATOM 673 O O . VAL A 1 97 ? 31.751 47.720 43.085 1.00 39.00 93 VAL A O 1
ATOM 677 N N . LYS A 1 98 ? 31.771 49.667 41.954 1.00 42.04 94 LYS A N 1
ATOM 678 C CA . LYS A 1 98 ? 33.007 49.404 41.226 1.00 43.07 94 LYS A CA 1
ATOM 679 C C . LYS A 1 98 ? 34.198 49.425 42.179 1.00 41.90 94 LYS A C 1
ATOM 680 O O . LYS A 1 98 ? 35.129 48.632 42.050 1.00 42.29 94 LYS A O 1
ATOM 686 N N . GLU A 1 99 ? 34.141 50.327 43.151 1.00 40.90 95 GLU A N 1
ATOM 687 C CA . GLU A 1 99 ? 35.210 50.511 44.121 1.00 39.53 95 GLU A CA 1
ATOM 688 C C . GLU A 1 99 ? 35.299 49.575 45.320 1.00 38.78 95 GLU A C 1
ATOM 689 O O . GLU A 1 99 ? 36.398 49.258 45.774 1.00 38.98 95 GLU A O 1
ATOM 695 N N . LYS A 1 100 ? 34.159 49.141 45.845 1.00 35.99 96 LYS A N 1
ATOM 696 C CA . LYS A 1 100 ? 34.168 48.301 47.038 1.00 32.58 96 LYS A CA 1
ATOM 697 C C . LYS A 1 100 ? 33.447 46.958 46.975 1.00 31.51 96 LYS A C 1
ATOM 698 O O . LYS A 1 100 ? 34.014 45.930 47.344 1.00 31.69 96 LYS A O 1
ATOM 704 N N . TRP A 1 101 ? 32.199 46.980 46.519 1.00 30.81 97 TRP A N 1
ATOM 705 C CA . TRP A 1 101 ? 31.360 45.785 46.458 1.00 30.29 97 TRP A CA 1
ATOM 706 C C . TRP A 1 101 ? 31.718 44.701 45.440 1.00 29.20 97 TRP A C 1
ATOM 707 O O . TRP A 1 101 ? 31.883 43.543 45.820 1.00 27.49 97 TRP A O 1
ATOM 718 N N . VAL A 1 102 ? 31.836 45.049 44.163 1.00 29.23 98 VAL A N 1
ATOM 719 C CA . VAL A 1 102 ? 32.187 44.034 43.175 1.00 30.19 98 VAL A CA 1
ATOM 720 C C . VAL A 1 102 ? 33.556 43.450 43.509 1.00 30.41 98 VAL A C 1
ATOM 721 O O . VAL A 1 102 ? 33.759 42.240 43.443 1.00 31.34 98 VAL A O 1
ATOM 725 N N . PRO A 1 103 ? 34.521 44.302 43.875 1.00 31.06 99 PRO A N 1
ATOM 726 C CA . PRO A 1 103 ? 35.818 43.710 44.199 1.00 31.46 99 PRO A CA 1
ATOM 727 C C . PRO A 1 103 ? 35.706 42.754 45.387 1.00 31.43 99 PRO A C 1
ATOM 728 O O . PRO A 1 103 ? 36.367 41.712 45.427 1.00 31.72 99 PRO A O 1
ATOM 732 N N . GLU A 1 104 ? 34.858 43.108 46.349 1.00 31.19 100 GLU A N 1
ATOM 733 C CA . GLU A 1 104 ? 34.678 42.288 47.540 1.00 31.02 100 GLU A CA 1
ATOM 734 C C . GLU A 1 104 ? 34.014 40.939 47.261 1.00 30.72 100 GLU A C 1
ATOM 735 O O . GLU A 1 104 ? 34.447 39.912 47.787 1.00 31.08 100 GLU A O 1
ATOM 741 N N . ILE A 1 105 ? 32.964 40.935 46.448 1.00 30.81 101 ILE A N 1
ATOM 742 C CA . ILE A 1 105 ? 32.276 39.686 46.144 1.00 32.67 101 ILE A CA 1
ATOM 743 C C . ILE A 1 105 ? 33.114 38.849 45.190 1.00 32.46 101 ILE A C 1
ATOM 744 O O . ILE A 1 105 ? 33.114 37.620 45.268 1.00 31.92 101 ILE A O 1
ATOM 749 N N . THR A 1 106 ? 33.834 39.519 44.294 1.00 32.79 102 THR A N 1
ATOM 750 C CA . THR A 1 106 ? 34.680 38.825 43.331 1.00 31.88 102 THR A CA 1
ATOM 751 C C . THR A 1 106 ? 35.800 38.116 44.068 1.00 31.19 102 THR A C 1
ATOM 752 O O . THR A 1 106 ? 36.230 37.031 43.672 1.00 33.14 102 THR A O 1
ATOM 756 N N . HIS A 1 107 ? 36.256 38.731 45.153 1.00 28.41 103 HIS A N 1
ATOM 757 C CA . HIS A 1 107 ? 37.312 38.160 45.966 1.00 28.05 103 HIS A CA 1
ATOM 758 C C . HIS A 1 107 ? 36.830 36.917 46.707 1.00 27.50 103 HIS A C 1
ATOM 759 O O . HIS A 1 107 ? 37.459 35.863 46.626 1.00 27.25 103 HIS A O 1
ATOM 766 N N . HIS A 1 108 ? 35.718 37.035 47.431 1.00 26.23 104 HIS A N 1
ATOM 767 C CA . HIS A 1 108 ? 35.184 35.896 48.174 1.00 23.36 104 HIS A CA 1
ATOM 768 C C . HIS A 1 108 ? 34.420 34.880 47.321 1.00 22.99 104 HIS A C 1
ATOM 769 O O . HIS A 1 108 ? 34.420 33.692 47.631 1.00 23.87 104 HIS A O 1
ATOM 776 N N . CYS A 1 109 ? 33.783 35.337 46.248 1.00 22.82 105 CYS A N 1
ATOM 777 C CA . CYS A 1 109 ? 32.999 34.445 45.392 1.00 23.79 105 CYS A CA 1
ATOM 778 C C . CYS A 1 109 ? 33.201 34.774 43.911 1.00 25.31 105 CYS A C 1
ATOM 779 O O . CYS A 1 109 ? 32.295 35.274 43.238 1.00 25.89 105 CYS A O 1
ATOM 782 N N . PRO A 1 110 ? 34.395 34.469 43.377 1.00 25.48 106 PRO A N 1
ATOM 783 C CA . PRO A 1 110 ? 34.733 34.737 41.978 1.00 27.44 106 PRO A CA 1
ATOM 784 C C . PRO A 1 110 ? 33.877 34.026 40.941 1.00 28.82 106 PRO A C 1
ATOM 785 O O . PRO A 1 110 ? 33.730 34.506 39.821 1.00 30.65 106 PRO A O 1
ATOM 789 N N . LYS A 1 111 ? 33.304 32.889 41.314 1.00 30.69 107 LYS A N 1
ATOM 790 C CA . LYS A 1 111 ? 32.476 32.134 40.383 1.00 32.39 107 LYS A CA 1
ATOM 791 C C . LYS A 1 111 ? 30.989 32.451 40.521 1.00 31.37 107 LYS A C 1
ATOM 792 O O . LYS A 1 111 ? 30.190 32.092 39.657 1.00 31.15 107 LYS A O 1
ATOM 798 N N . THR A 1 112 ? 30.624 33.134 41.603 1.00 31.29 108 THR A N 1
ATOM 799 C CA . THR A 1 112 ? 29.225 33.487 41.860 1.00 29.03 108 THR A CA 1
ATOM 800 C C . THR A 1 112 ? 28.753 34.681 41.025 1.00 28.17 108 THR A C 1
ATOM 801 O O . THR A 1 112 ? 29.387 35.738 41.011 1.00 27.58 108 THR A O 1
ATOM 805 N N . PRO A 1 113 ? 27.629 34.520 40.307 1.00 27.51 109 PRO A N 1
ATOM 806 C CA . PRO A 1 113 ? 27.091 35.602 39.477 1.00 27.31 109 PRO A CA 1
ATOM 807 C C . PRO A 1 113 ? 26.395 36.696 40.294 1.00 29.83 109 PRO A C 1
ATOM 808 O O . PRO A 1 113 ? 25.989 36.478 41.436 1.00 29.91 109 PRO A O 1
ATOM 812 N N . PHE A 1 114 ? 26.257 37.874 39.700 1.00 30.56 110 PHE A N 1
ATOM 813 C CA . PHE A 1 114 ? 25.622 38.985 40.388 1.00 31.34 110 PHE A CA 1
ATOM 814 C C . PHE A 1 114 ? 24.971 39.951 39.412 1.00 31.29 110 PHE A C 1
ATOM 815 O O . PHE A 1 114 ? 25.453 40.146 38.296 1.00 32.19 110 PHE A O 1
ATOM 823 N N . LEU A 1 115 ? 23.865 40.548 39.836 1.00 30.99 111 LEU A N 1
ATOM 824 C CA . LEU A 1 115 ? 23.173 41.520 39.015 1.00 30.34 111 LEU A CA 1
ATOM 825 C C . LEU A 1 115 ? 23.555 42.891 39.547 1.00 31.45 111 LEU A C 1
ATOM 826 O O . LEU A 1 115 ? 23.802 43.051 40.746 1.00 32.24 111 LEU A O 1
ATOM 831 N N . LEU A 1 116 ? 23.653 43.871 38.658 1.00 30.28 112 LEU A N 1
ATOM 832 C CA . LEU A 1 116 ? 23.942 45.226 39.096 1.00 28.48 112 LEU A CA 1
ATOM 833 C C . LEU A 1 116 ? 22.539 45.768 39.300 1.00 27.87 112 LEU A C 1
ATOM 834 O O . LEU A 1 116 ? 21.705 45.701 38.393 1.00 26.05 112 LEU A O 1
ATOM 839 N N . VAL A 1 117 ? 22.262 46.287 40.488 1.00 25.85 113 VAL A N 1
ATOM 840 C CA . VAL A 1 117 ? 20.924 46.780 40.757 1.00 25.20 113 VAL A CA 1
ATOM 841 C C . VAL A 1 117 ? 20.857 48.247 41.140 1.00 25.47 113 VAL A C 1
ATOM 842 O O . VAL A 1 117 ? 21.583 48.707 42.020 1.00 26.49 113 VAL A O 1
ATOM 846 N N . GLY A 1 118 ? 19.977 48.975 40.460 1.00 26.58 114 GLY A N 1
ATOM 847 C CA . GLY A 1 118 ? 19.796 50.381 40.750 1.00 27.55 114 GLY A CA 1
ATOM 848 C C . GLY A 1 118 ? 18.471 50.573 41.463 1.00 29.03 114 GLY A C 1
ATOM 849 O O . GLY A 1 118 ? 17.431 50.113 40.978 1.00 28.36 114 GLY A O 1
ATOM 850 N N . THR A 1 119 ? 18.497 51.246 42.609 1.00 28.31 115 THR A N 1
ATOM 851 C CA . THR A 1 119 ? 17.272 51.481 43.368 1.00 29.40 115 THR A CA 1
ATOM 852 C C . THR A 1 119 ? 16.840 52.949 43.367 1.00 31.72 115 THR A C 1
ATOM 853 O O . THR A 1 119 ? 17.526 53.820 42.812 1.00 30.99 115 THR A O 1
ATOM 857 N N . GLN A 1 120 ? 15.691 53.196 43.997 1.00 33.37 116 GLN A N 1
ATOM 858 C CA . GLN A 1 120 ? 15.107 54.528 44.135 1.00 37.61 116 GLN A CA 1
ATOM 859 C C . GLN A 1 120 ? 14.998 55.303 42.822 1.00 38.96 116 GLN A C 1
ATOM 860 O O . GLN A 1 120 ? 15.241 56.511 42.786 1.00 39.32 116 GLN A O 1
ATOM 866 N N . ILE A 1 121 ? 14.627 54.616 41.746 1.00 39.87 117 ILE A N 1
ATOM 867 C CA . ILE A 1 121 ? 14.496 55.276 40.454 1.00 41.48 117 ILE A CA 1
ATOM 868 C C . ILE A 1 121 ? 13.325 56.261 40.465 1.00 42.84 117 ILE A C 1
ATOM 869 O O . ILE A 1 121 ? 13.154 57.048 39.533 1.00 43.45 117 ILE A O 1
ATOM 874 N N . ASP A 1 122 ? 12.532 56.214 41.533 1.00 43.37 118 ASP A N 1
ATOM 875 C CA . ASP A 1 122 ? 11.387 57.105 41.697 1.00 45.17 118 ASP A CA 1
ATOM 876 C C . ASP A 1 122 ? 11.827 58.522 42.074 1.00 45.82 118 ASP A C 1
ATOM 877 O O . ASP A 1 122 ? 11.108 59.492 41.845 1.00 47.05 118 ASP A O 1
ATOM 882 N N . LEU A 1 123 ? 13.012 58.640 42.658 1.00 47.31 119 LEU A N 1
ATOM 883 C CA . LEU A 1 123 ? 13.524 59.943 43.050 1.00 48.34 119 LEU A CA 1
ATOM 884 C C . LEU A 1 123 ? 14.299 60.589 41.914 1.00 49.71 119 LEU A C 1
ATOM 885 O O . LEU A 1 123 ? 14.624 61.774 41.966 1.00 49.11 119 LEU A O 1
ATOM 890 N N . ARG A 1 124 ? 14.588 59.804 40.883 1.00 51.69 120 ARG A N 1
ATOM 891 C CA . ARG A 1 124 ? 15.308 60.310 39.725 1.00 54.12 120 ARG A CA 1
ATOM 892 C C . ARG A 1 124 ? 14.417 61.362 39.067 1.00 56.23 120 ARG A C 1
ATOM 893 O O . ARG A 1 124 ? 14.904 62.297 38.431 1.00 55.77 120 ARG A O 1
ATOM 901 N N . ASP A 1 125 ? 13.106 61.203 39.247 1.00 59.25 121 ASP A N 1
ATOM 902 C CA . ASP A 1 125 ? 12.120 62.128 38.698 1.00 62.07 121 ASP A CA 1
ATOM 903 C C . ASP A 1 125 ? 11.672 63.083 39.796 1.00 63.76 121 ASP A C 1
ATOM 904 O O . ASP A 1 125 ? 10.479 63.373 39.922 1.00 63.94 121 ASP A O 1
ATOM 909 N N . ASP A 1 126 ? 12.619 63.564 40.597 1.00 64.46 122 ASP A N 1
ATOM 910 C CA . ASP A 1 126 ? 12.284 64.477 41.685 1.00 64.78 122 ASP A CA 1
ATOM 911 C C . ASP A 1 126 ? 13.194 65.695 41.745 1.00 64.72 122 ASP A C 1
ATOM 912 O O . ASP A 1 126 ? 14.390 65.572 42.013 1.00 64.57 122 ASP A O 1
ATOM 917 N N . PRO A 1 127 ? 12.624 66.895 41.530 1.00 64.19 123 PRO A N 1
ATOM 918 C CA . PRO A 1 127 ? 13.364 68.162 41.549 1.00 63.10 123 PRO A CA 1
ATOM 919 C C . PRO A 1 127 ? 14.191 68.362 42.815 1.00 61.72 123 PRO A C 1
ATOM 920 O O . PRO A 1 127 ? 15.377 68.677 42.748 1.00 61.37 123 PRO A O 1
ATOM 924 N N . SER A 1 128 ? 13.561 68.176 43.967 1.00 60.88 124 SER A N 1
ATOM 925 C CA . SER A 1 128 ? 14.256 68.332 45.236 1.00 60.46 124 SER A CA 1
ATOM 926 C C . SER A 1 128 ? 15.586 67.581 45.199 1.00 60.32 124 SER A C 1
ATOM 927 O O . SER A 1 128 ? 16.632 68.130 45.552 1.00 59.23 124 SER A O 1
ATOM 930 N N . THR A 1 129 ? 15.539 66.323 44.764 1.00 59.96 125 THR A N 1
ATOM 931 C CA . THR A 1 129 ? 16.738 65.497 44.688 1.00 58.93 125 THR A CA 1
ATOM 932 C C . THR A 1 129 ? 17.716 66.034 43.657 1.00 59.57 125 THR A C 1
ATOM 933 O O . THR A 1 129 ? 18.882 66.254 43.975 1.00 58.90 125 THR A O 1
ATOM 937 N N . ILE A 1 130 ? 17.253 66.246 42.425 1.00 60.85 126 ILE A N 1
ATOM 938 C CA . ILE A 1 130 ? 18.143 66.762 41.387 1.00 62.25 126 ILE A CA 1
ATOM 939 C C . ILE A 1 130 ? 18.752 68.062 41.882 1.00 63.22 126 ILE A C 1
ATOM 940 O O . ILE A 1 130 ? 19.935 68.325 41.667 1.00 63.67 126 ILE A O 1
ATOM 945 N N . GLU A 1 131 ? 17.932 68.869 42.552 1.00 63.59 127 GLU A N 1
ATOM 946 C CA . GLU A 1 131 ? 18.384 70.138 43.106 1.00 64.13 127 GLU A CA 1
ATOM 947 C C . GLU A 1 131 ? 19.485 69.870 44.129 1.00 63.75 127 GLU A C 1
ATOM 948 O O . GLU A 1 131 ? 20.632 70.270 43.929 1.00 63.53 127 GLU A O 1
ATOM 954 N N . LYS A 1 132 ? 19.141 69.180 45.215 1.00 63.47 128 LYS A N 1
ATOM 955 C CA . LYS A 1 132 ? 20.122 68.875 46.251 1.00 63.72 128 LYS A CA 1
ATOM 956 C C . LYS A 1 132 ? 20.988 67.682 45.877 1.00 64.61 128 LYS A C 1
ATOM 957 O O . LYS A 1 132 ? 21.321 66.841 46.716 1.00 65.76 128 LYS A O 1
ATOM 963 N N . LEU A 1 133 ? 21.322 67.618 44.594 1.00 64.78 129 LEU A N 1
ATOM 964 C CA . LEU A 1 133 ? 22.190 66.596 44.019 1.00 64.68 129 LEU A CA 1
ATOM 965 C C . LEU A 1 133 ? 22.996 67.475 43.078 1.00 65.64 129 LEU A C 1
ATOM 966 O O . LEU A 1 133 ? 24.194 67.271 42.861 1.00 65.40 129 LEU A O 1
ATOM 971 N N . ALA A 1 134 ? 22.306 68.485 42.553 1.00 67.00 130 ALA A N 1
ATOM 972 C CA . ALA A 1 134 ? 22.889 69.463 41.647 1.00 68.30 130 ALA A CA 1
ATOM 973 C C . ALA A 1 134 ? 23.875 70.296 42.433 1.00 69.52 130 ALA A C 1
ATOM 974 O O . ALA A 1 134 ? 24.542 71.169 41.887 1.00 69.68 130 ALA A O 1
ATOM 976 N N . LYS A 1 135 ? 23.964 70.032 43.725 1.00 70.45 131 LYS A N 1
ATOM 977 C CA . LYS A 1 135 ? 24.847 70.821 44.549 1.00 70.87 131 LYS A CA 1
ATOM 978 C C . LYS A 1 135 ? 26.308 70.468 44.316 1.00 70.82 131 LYS A C 1
ATOM 979 O O . LYS A 1 135 ? 27.056 71.243 43.710 1.00 71.24 131 LYS A O 1
ATOM 985 N N . ASN A 1 136 ? 26.716 69.299 44.798 1.00 69.86 132 ASN A N 1
ATOM 986 C CA . ASN A 1 136 ? 28.094 68.869 44.650 1.00 68.29 132 ASN A CA 1
ATOM 987 C C . ASN A 1 136 ? 28.427 68.550 43.202 1.00 66.53 132 ASN A C 1
ATOM 988 O O . ASN A 1 136 ? 29.232 67.658 42.938 1.00 67.22 132 ASN A O 1
ATOM 993 N N . LYS A 1 137 ? 27.826 69.275 42.262 1.00 64.73 133 LYS A N 1
ATOM 994 C CA . LYS A 1 137 ? 28.103 69.030 40.853 1.00 62.08 133 LYS A CA 1
ATOM 995 C C . LYS A 1 137 ? 27.751 67.585 40.512 1.00 60.85 133 LYS A C 1
ATOM 996 O O . LYS A 1 137 ? 28.567 66.865 39.935 1.00 60.61 133 LYS A O 1
ATOM 1002 N N . GLN A 1 138 ? 26.544 67.154 40.867 1.00 59.15 134 GLN A N 1
ATOM 1003 C CA . GLN A 1 138 ? 26.137 65.782 40.582 1.00 57.40 134 GLN A CA 1
ATOM 1004 C C . GLN A 1 138 ? 24.736 65.680 39.989 1.00 55.98 134 GLN A C 1
ATOM 1005 O O . GLN A 1 138 ? 23.876 66.526 40.233 1.00 55.65 134 GLN A O 1
ATOM 1011 N N . LYS A 1 139 ? 24.528 64.625 39.207 1.00 54.39 135 LYS A N 1
ATOM 1012 C CA . LYS A 1 139 ? 23.254 64.347 38.555 1.00 52.97 135 LYS A CA 1
ATOM 1013 C C . LYS A 1 139 ? 22.931 62.864 38.749 1.00 51.55 135 LYS A C 1
ATOM 1014 O O . LYS A 1 139 ? 23.834 62.041 38.898 1.00 49.68 135 LYS A O 1
ATOM 1020 N N . PRO A 1 140 ? 21.638 62.503 38.763 1.00 50.16 136 PRO A N 1
ATOM 1021 C CA . PRO A 1 140 ? 21.293 61.089 38.940 1.00 50.55 136 PRO A CA 1
ATOM 1022 C C . PRO A 1 140 ? 21.970 60.209 37.889 1.00 51.23 136 PRO A C 1
ATOM 1023 O O . PRO A 1 140 ? 22.393 60.699 36.838 1.00 52.42 136 PRO A O 1
ATOM 1027 N N . ILE A 1 141 ? 22.090 58.916 38.180 1.00 50.87 137 ILE A N 1
ATOM 1028 C CA . ILE A 1 141 ? 22.735 57.989 37.255 1.00 49.88 137 ILE A CA 1
ATOM 1029 C C . ILE A 1 141 ? 21.741 57.453 36.233 1.00 49.37 137 ILE A C 1
ATOM 1030 O O . ILE A 1 141 ? 20.571 57.229 36.548 1.00 50.03 137 ILE A O 1
ATOM 1035 N N . THR A 1 142 ? 22.218 57.260 35.005 1.00 49.15 138 THR A N 1
ATOM 1036 C CA . THR A 1 142 ? 21.390 56.751 33.915 1.00 47.26 138 THR A CA 1
ATOM 1037 C C . THR A 1 142 ? 21.649 55.276 33.616 1.00 46.35 138 THR A C 1
ATOM 1038 O O . THR A 1 142 ? 22.714 54.741 33.937 1.00 45.67 138 THR A O 1
ATOM 1042 N N . PRO A 1 143 ? 20.663 54.597 33.004 1.00 45.80 139 PRO A N 1
ATOM 1043 C CA . PRO A 1 143 ? 20.769 53.180 32.643 1.00 45.26 139 PRO A CA 1
ATOM 1044 C C . PRO A 1 143 ? 21.984 52.944 31.749 1.00 44.80 139 PRO A C 1
ATOM 1045 O O . PRO A 1 143 ? 22.670 51.926 31.858 1.00 44.73 139 PRO A O 1
ATOM 1049 N N . GLU A 1 144 ? 22.235 53.901 30.861 1.00 43.55 140 GLU A N 1
ATOM 1050 C CA . GLU A 1 144 ? 23.356 53.826 29.934 1.00 44.75 140 GLU A CA 1
ATOM 1051 C C . GLU A 1 144 ? 24.672 53.752 30.697 1.00 44.99 140 GLU A C 1
ATOM 1052 O O . GLU A 1 144 ? 25.441 52.796 30.550 1.00 45.22 140 GLU A O 1
ATOM 1058 N N . THR A 1 145 ? 24.931 54.773 31.507 1.00 44.97 141 THR A N 1
ATOM 1059 C CA . THR A 1 145 ? 26.150 54.817 32.298 1.00 45.53 141 THR A CA 1
ATOM 1060 C C . THR A 1 145 ? 26.174 53.609 33.220 1.00 44.50 141 THR A C 1
ATOM 1061 O O . THR A 1 145 ? 27.241 53.109 33.566 1.00 43.57 141 THR A O 1
ATOM 1065 N N . ALA A 1 146 ? 24.987 53.141 33.596 1.00 44.23 142 ALA A N 1
ATOM 1066 C CA . ALA A 1 146 ? 24.847 51.996 34.495 1.00 46.08 142 ALA A CA 1
ATOM 1067 C C . ALA A 1 146 ? 25.255 50.663 33.862 1.00 45.63 142 ALA A C 1
ATOM 1068 O O . ALA A 1 146 ? 25.941 49.855 34.490 1.00 44.25 142 ALA A O 1
ATOM 1070 N N . GLU A 1 147 ? 24.829 50.429 32.626 1.00 46.07 143 GLU A N 1
ATOM 1071 C CA . GLU A 1 147 ? 25.169 49.186 31.947 1.00 46.42 143 GLU A CA 1
ATOM 1072 C C . GLU A 1 147 ? 26.647 49.106 31.620 1.00 46.40 143 GLU A C 1
ATOM 1073 O O . GLU A 1 147 ? 27.253 48.030 31.679 1.00 46.62 143 GLU A O 1
ATOM 1079 N N . LYS A 1 148 ? 27.229 50.246 31.270 1.00 45.37 144 LYS A N 1
ATOM 1080 C CA . LYS A 1 148 ? 28.641 50.279 30.936 1.00 43.60 144 LYS A CA 1
ATOM 1081 C C . LYS A 1 148 ? 29.451 49.771 32.128 1.00 41.48 144 LYS A C 1
ATOM 1082 O O . LYS A 1 148 ? 30.449 49.068 31.955 1.00 40.45 144 LYS A O 1
ATOM 1088 N N . LEU A 1 149 ? 29.013 50.115 33.337 1.00 38.88 145 LEU A N 1
ATOM 1089 C CA . LEU A 1 149 ? 29.715 49.659 34.534 1.00 38.25 145 LEU A CA 1
ATOM 1090 C C . LEU A 1 149 ? 29.376 48.182 34.771 1.00 36.37 145 LEU A C 1
ATOM 1091 O O . LEU A 1 149 ? 30.224 47.405 35.220 1.00 33.06 145 LEU A O 1
ATOM 1096 N N . ALA A 1 150 ? 28.134 47.805 34.470 1.00 35.47 146 ALA A N 1
ATOM 1097 C CA . ALA A 1 150 ? 27.707 46.417 34.628 1.00 37.82 146 ALA A CA 1
ATOM 1098 C C . ALA A 1 150 ? 28.605 45.591 33.719 1.00 39.69 146 ALA A C 1
ATOM 1099 O O . ALA A 1 150 ? 28.988 44.464 34.043 1.00 38.61 146 ALA A O 1
ATOM 1101 N N . ARG A 1 151 ? 28.935 46.184 32.574 1.00 41.67 147 ARG A N 1
ATOM 1102 C CA . ARG A 1 151 ? 29.796 45.563 31.582 1.00 42.75 147 ARG A CA 1
ATOM 1103 C C . ARG A 1 151 ? 31.213 45.471 32.161 1.00 43.61 147 ARG A C 1
ATOM 1104 O O . ARG A 1 151 ? 31.738 44.377 32.380 1.00 45.14 147 ARG A O 1
ATOM 1112 N N . ASP A 1 152 ? 31.818 46.627 32.418 1.00 43.39 148 ASP A N 1
ATOM 1113 C CA . ASP A 1 152 ? 33.172 46.706 32.967 1.00 44.54 148 ASP A CA 1
ATOM 1114 C C . ASP A 1 152 ? 33.432 45.737 34.122 1.00 45.57 148 ASP A C 1
ATOM 1115 O O . ASP A 1 152 ? 34.530 45.177 34.240 1.00 46.49 148 ASP A O 1
ATOM 1120 N N . LEU A 1 153 ? 32.425 45.538 34.969 1.00 44.67 149 LEU A N 1
ATOM 1121 C CA . LEU A 1 153 ? 32.577 44.683 36.142 1.00 45.04 149 LEU A CA 1
ATOM 1122 C C . LEU A 1 153 ? 32.142 43.218 36.020 1.00 44.67 149 LEU A C 1
ATOM 1123 O O . L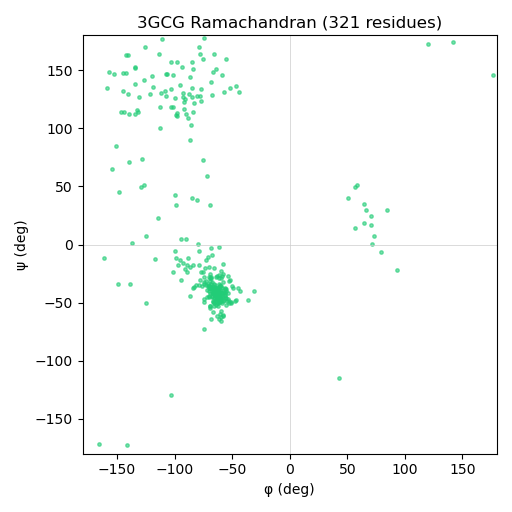EU A 1 153 ? 32.184 42.473 37.003 1.00 44.73 149 LEU A O 1
ATOM 1128 N N . LYS A 1 154 ? 31.741 42.807 34.821 1.00 43.94 150 LYS A N 1
ATOM 1129 C CA . LYS A 1 154 ? 31.325 41.426 34.565 1.00 44.27 150 LYS A CA 1
ATOM 1130 C C . LYS A 1 154 ? 30.000 41.028 35.205 1.00 43.81 150 LYS A C 1
ATOM 1131 O O . LYS A 1 154 ? 29.762 39.845 35.461 1.00 43.38 150 LYS A O 1
ATOM 1137 N N . ALA A 1 155 ? 29.139 42.001 35.475 1.00 42.28 151 ALA A N 1
ATOM 1138 C CA . ALA A 1 155 ? 27.847 41.682 36.058 1.00 40.63 151 ALA A CA 1
ATOM 1139 C C . ALA A 1 155 ? 27.088 40.900 35.008 1.00 39.07 151 ALA A C 1
ATOM 1140 O O . ALA A 1 155 ? 27.279 41.111 33.817 1.00 37.88 151 ALA A O 1
ATOM 1142 N N . VAL A 1 156 ? 26.241 39.981 35.447 1.00 40.14 152 VAL A N 1
ATOM 1143 C CA . VAL A 1 156 ? 25.442 39.211 34.507 1.00 39.52 152 VAL A CA 1
ATOM 1144 C C . VAL A 1 156 ? 24.636 40.218 33.699 1.00 40.81 152 VAL A C 1
ATOM 1145 O O . VAL A 1 156 ? 24.790 40.334 32.482 1.00 40.98 152 VAL A O 1
ATOM 1149 N N . LYS A 1 157 ? 23.806 40.970 34.410 1.00 41.50 153 LYS A N 1
ATOM 1150 C CA . LYS A 1 157 ? 22.933 41.967 33.809 1.00 42.36 153 LYS A CA 1
ATOM 1151 C C . LYS A 1 157 ? 22.868 43.210 34.704 1.00 42.37 153 LYS A C 1
ATOM 1152 O O . LYS A 1 157 ? 23.606 43.331 35.686 1.00 43.01 153 LYS A O 1
ATOM 1158 N N . TYR A 1 158 ? 21.990 44.136 34.343 1.00 40.92 154 TYR A N 1
ATOM 1159 C CA . TYR A 1 158 ? 21.775 45.350 35.113 1.00 38.75 154 TYR A CA 1
ATOM 1160 C C . TYR A 1 158 ? 20.276 45.587 35.089 1.00 35.76 154 TYR A C 1
ATOM 1161 O O . TYR A 1 158 ? 19.664 45.551 34.030 1.00 36.37 154 TYR A O 1
ATOM 1170 N N . VAL A 1 159 ? 19.688 45.809 36.256 1.00 33.44 155 VAL A N 1
ATOM 1171 C CA . VAL A 1 159 ? 18.254 46.061 36.354 1.00 31.22 155 VAL A CA 1
ATOM 1172 C C . VAL A 1 159 ? 18.051 47.142 37.391 1.00 30.16 155 VAL A C 1
ATOM 1173 O O . VAL A 1 159 ? 18.952 47.430 38.177 1.00 29.80 155 VAL A O 1
ATOM 1177 N N . GLU A 1 160 ? 16.875 47.749 37.385 1.00 29.28 156 GLU A N 1
ATOM 1178 C CA . GLU A 1 160 ? 16.561 48.790 38.349 1.00 30.14 156 GLU A CA 1
ATOM 1179 C C . GLU A 1 160 ? 15.117 48.680 38.780 1.00 29.48 156 GLU A C 1
ATOM 1180 O O . GLU A 1 160 ? 14.315 48.010 38.133 1.00 29.38 156 GLU A O 1
ATOM 1186 N N . CYS A 1 161 ? 14.788 49.330 39.887 1.00 29.17 157 CYS A N 1
ATOM 1187 C CA . CYS A 1 161 ? 13.432 49.269 40.405 1.00 29.78 157 CYS A CA 1
ATOM 1188 C C . CYS A 1 161 ? 13.203 50.347 41.450 1.00 29.55 157 CYS A C 1
ATOM 1189 O O . CYS A 1 161 ? 14.042 51.231 41.661 1.00 27.63 157 CYS A O 1
ATOM 1192 N N . SER A 1 162 ? 12.048 50.258 42.098 1.00 29.37 158 SER A N 1
ATOM 1193 C CA . SER A 1 162 ? 11.674 51.184 43.149 1.00 29.71 158 SER A CA 1
ATOM 1194 C C . SER A 1 162 ? 10.909 50.393 44.186 1.00 30.43 158 SER A C 1
ATOM 1195 O O . SER A 1 162 ? 9.827 49.887 43.902 1.00 28.79 158 SER A O 1
ATOM 1198 N N . ALA A 1 163 ? 11.485 50.272 45.379 1.00 30.08 159 ALA A N 1
ATOM 1199 C CA . ALA A 1 163 ? 10.832 49.55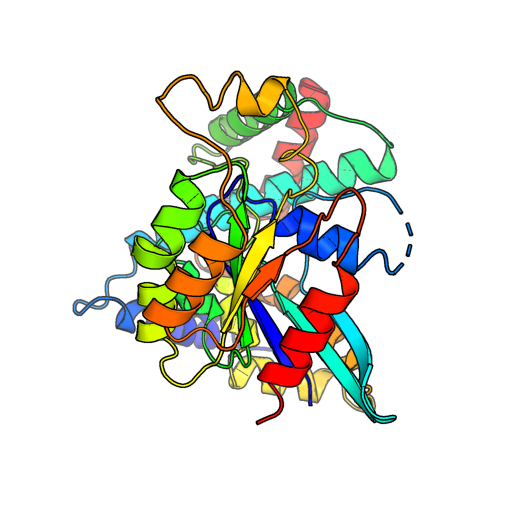9 46.464 1.00 31.23 159 ALA A CA 1
ATOM 1200 C C . ALA A 1 163 ? 9.511 50.274 46.745 1.00 31.97 159 ALA A C 1
ATOM 1201 O O . ALA A 1 163 ? 8.499 49.647 47.083 1.00 31.27 159 ALA A O 1
ATOM 1203 N N . LEU A 1 164 ? 9.544 51.595 46.586 1.00 34.00 160 LEU A N 1
ATOM 1204 C CA . LEU A 1 164 ? 8.393 52.463 46.826 1.00 36.68 160 LEU A CA 1
ATOM 1205 C C . LEU A 1 164 ? 7.217 52.184 45.881 1.00 37.20 160 LEU A C 1
ATOM 1206 O O . LEU A 1 164 ? 6.124 51.826 46.329 1.00 37.94 160 LEU A O 1
ATOM 1211 N N . THR A 1 165 ? 7.443 52.353 44.581 1.00 36.17 161 THR A N 1
ATOM 1212 C CA . THR A 1 165 ? 6.394 52.130 43.587 1.00 36.96 161 THR A CA 1
ATOM 1213 C C . THR A 1 165 ? 6.264 50.663 43.183 1.00 37.71 161 THR A C 1
ATOM 1214 O O . THR A 1 165 ? 5.246 50.258 42.618 1.00 36.48 161 THR A O 1
ATOM 1218 N N . GLN A 1 166 ? 7.299 49.879 43.481 1.00 36.45 162 GLN A N 1
ATOM 1219 C CA . GLN A 1 166 ? 7.354 48.457 43.146 1.00 36.81 162 GLN A CA 1
ATOM 1220 C C . GLN A 1 166 ? 7.584 48.231 41.663 1.00 36.84 162 GLN A C 1
ATOM 1221 O O . GLN A 1 166 ? 7.520 47.103 41.176 1.00 36.70 162 GLN A O 1
ATOM 1227 N N . LYS A 1 167 ? 7.849 49.308 40.942 1.00 36.91 163 LYS A N 1
ATOM 1228 C CA . LYS A 1 167 ? 8.097 49.193 39.524 1.00 38.22 163 LYS A CA 1
ATOM 1229 C C . LYS A 1 167 ? 9.413 48.437 39.343 1.00 37.94 163 LYS A C 1
ATOM 1230 O O . LYS A 1 167 ? 10.430 48.779 39.960 1.00 37.14 163 LYS A O 1
ATOM 1236 N N . GLY A 1 168 ? 9.375 47.398 38.512 1.00 36.88 164 GLY A N 1
ATOM 1237 C CA . GLY A 1 168 ? 10.559 46.603 38.241 1.00 35.23 164 GLY A CA 1
ATOM 1238 C C . GLY A 1 168 ? 11.019 45.716 39.383 1.00 35.02 164 GLY A C 1
ATOM 1239 O O . GLY A 1 168 ? 12.017 45.002 39.248 1.00 35.05 164 GLY A O 1
ATOM 1240 N N . LEU A 1 169 ? 10.300 45.749 40.501 1.00 33.66 165 LEU A N 1
ATOM 1241 C CA . LEU A 1 169 ? 10.669 44.948 41.663 1.00 33.27 165 LEU A CA 1
ATOM 1242 C C . LEU A 1 169 ? 10.690 43.454 41.362 1.00 33.75 165 LEU A C 1
ATOM 1243 O O . LEU A 1 169 ? 11.746 42.814 41.414 1.00 34.02 165 LEU A O 1
ATOM 1248 N N . LYS A 1 170 ? 9.520 42.900 41.069 1.00 32.60 166 LYS A N 1
ATOM 1249 C CA . LYS A 1 170 ? 9.411 41.482 40.766 1.00 33.42 166 LYS A CA 1
ATOM 1250 C C . LYS A 1 170 ? 10.433 41.020 39.725 1.00 32.42 166 LYS A C 1
ATOM 1251 O O . LYS A 1 170 ? 10.978 39.920 39.825 1.00 32.85 166 LYS A O 1
ATOM 1257 N N . ASN A 1 171 ? 10.700 41.862 38.735 1.00 30.81 167 ASN A N 1
ATOM 1258 C CA . ASN A 1 171 ? 11.641 41.512 37.680 1.00 30.56 167 ASN A CA 1
ATOM 1259 C C . ASN A 1 171 ? 13.061 41.308 38.200 1.00 29.82 167 ASN A C 1
ATOM 1260 O O . ASN A 1 171 ? 13.785 40.411 37.755 1.00 27.79 167 ASN A O 1
ATOM 1265 N N . VAL A 1 172 ? 13.460 42.166 39.127 1.00 27.57 168 VAL A N 1
ATOM 1266 C CA . VAL A 1 172 ? 14.779 42.091 39.725 1.00 26.69 168 VAL A CA 1
ATOM 1267 C C . VAL A 1 172 ? 15.042 40.671 40.229 1.00 25.78 168 VAL A C 1
ATOM 1268 O O . VAL A 1 172 ? 16.075 40.067 39.932 1.00 26.00 168 VAL A O 1
ATOM 1272 N N . PHE A 1 173 ? 14.085 40.142 40.980 1.00 24.98 169 PHE A N 1
ATOM 1273 C CA . PHE A 1 173 ? 14.204 38.821 41.569 1.00 26.45 169 PHE A CA 1
ATOM 1274 C C . PHE A 1 173 ? 14.041 37.652 40.595 1.00 26.49 169 PHE A C 1
ATOM 1275 O O . PHE A 1 173 ? 14.597 36.579 40.829 1.00 27.31 169 PHE A O 1
ATOM 1283 N N . ASP A 1 174 ? 13.290 37.847 39.511 1.00 27.15 170 ASP A N 1
ATOM 1284 C CA . ASP A 1 174 ? 13.127 36.788 38.510 1.00 26.88 170 ASP A CA 1
ATOM 1285 C C . ASP A 1 174 ? 14.494 36.588 37.852 1.00 26.66 170 ASP A C 1
ATOM 1286 O O . ASP A 1 174 ? 14.927 35.460 37.602 1.00 25.54 170 ASP A O 1
ATOM 1291 N N . GLU A 1 175 ? 15.166 37.702 37.581 1.00 26.27 171 GLU A N 1
ATOM 1292 C CA . GLU A 1 175 ? 16.486 37.676 36.962 1.00 27.02 171 GLU A CA 1
ATOM 1293 C C . GLU A 1 175 ? 17.513 37.092 37.919 1.00 24.57 171 GLU A C 1
ATOM 1294 O O . GLU A 1 175 ? 18.447 36.421 37.491 1.00 26.66 171 GLU A O 1
ATOM 1300 N N . ALA A 1 176 ? 17.342 37.350 39.212 1.00 24.01 172 ALA A N 1
ATOM 1301 C CA . ALA A 1 176 ? 18.270 36.828 40.215 1.00 22.94 172 ALA A CA 1
ATOM 1302 C C . ALA A 1 176 ? 18.235 35.308 40.129 1.00 22.84 172 ALA A C 1
ATOM 1303 O O . ALA A 1 176 ? 19.279 34.644 40.093 1.00 21.49 172 ALA A O 1
ATOM 1305 N N . ILE A 1 177 ? 17.020 34.766 40.096 1.00 20.73 173 ILE A N 1
ATOM 1306 C CA . ILE A 1 177 ? 16.828 33.330 39.988 1.00 22.71 173 ILE A CA 1
ATOM 1307 C C . ILE A 1 177 ? 17.414 32.855 38.662 1.00 23.88 173 ILE A C 1
ATOM 1308 O O . ILE A 1 177 ? 18.188 31.898 38.615 1.00 25.07 173 ILE A O 1
ATOM 1313 N N . LEU A 1 178 ? 17.037 33.526 37.582 1.00 24.61 174 LEU A N 1
ATOM 1314 C CA . LEU A 1 178 ? 17.540 33.161 36.265 1.00 25.64 174 LEU A CA 1
ATOM 1315 C C . LEU A 1 178 ? 19.058 33.061 36.311 1.00 26.47 174 LEU A C 1
ATOM 1316 O O . LEU A 1 178 ? 19.630 32.058 35.898 1.00 29.06 174 LEU A O 1
ATOM 1321 N N . ALA A 1 179 ? 19.706 34.094 36.840 1.00 26.19 175 ALA A N 1
ATOM 1322 C CA . ALA A 1 179 ? 21.162 34.117 36.923 1.00 25.94 175 ALA A CA 1
ATOM 1323 C C . ALA A 1 179 ? 21.743 32.960 37.737 1.00 26.31 175 ALA A C 1
ATOM 1324 O O . ALA A 1 179 ? 22.778 32.395 37.371 1.00 25.17 175 ALA A O 1
ATOM 1326 N N . ALA A 1 180 ? 21.076 32.610 38.835 1.00 26.04 176 ALA A N 1
ATOM 1327 C CA . ALA A 1 180 ? 21.538 31.531 39.704 1.00 24.92 176 ALA A CA 1
ATOM 1328 C C . ALA A 1 180 ? 21.408 30.158 39.056 1.00 27.54 176 ALA A C 1
ATOM 1329 O O . ALA A 1 180 ? 22.174 29.254 39.369 1.00 27.55 176 ALA A O 1
ATOM 1331 N N . LEU A 1 181 ? 20.435 30.005 38.163 1.00 31.06 177 LEU A N 1
ATOM 1332 C CA . LEU A 1 181 ? 20.202 28.734 37.484 1.00 38.09 177 LEU A CA 1
ATOM 1333 C C . LEU A 1 181 ? 21.225 28.441 36.386 1.00 41.93 177 LEU A C 1
ATOM 1334 O O . LEU A 1 181 ? 20.915 28.521 35.199 1.00 44.55 177 LEU A O 1
ATOM 1339 N N . GLU A 1 182 ? 22.447 28.107 36.781 1.00 46.48 178 GLU A N 1
ATOM 1340 C CA . GLU A 1 182 ? 23.504 27.799 35.817 1.00 49.72 178 GLU A CA 1
ATOM 1341 C C . GLU A 1 182 ? 24.259 26.534 36.213 1.00 51.09 178 GLU A C 1
ATOM 1342 O O . GLU A 1 182 ? 24.461 25.675 35.325 1.00 51.83 178 GLU A O 1
ATOM 1349 N N . PHE B 2 16 ? 16.326 19.887 70.499 1.00 40.98 47 PHE B N 1
ATOM 1350 C CA . PHE B 2 16 ? 17.605 19.361 69.925 1.00 40.91 47 PHE B CA 1
ATOM 1351 C C . PHE B 2 16 ? 18.789 19.870 70.742 1.00 40.54 47 PHE B C 1
ATOM 1352 O O . PHE B 2 16 ? 18.655 20.823 71.515 1.00 42.00 47 PHE B O 1
ATOM 1360 N N . VAL B 2 17 ? 19.943 19.233 70.568 1.00 38.11 48 VAL B N 1
ATOM 1361 C CA . VAL B 2 17 ? 21.147 19.625 71.295 1.00 36.34 48 VAL B CA 1
ATOM 1362 C C . VAL B 2 17 ? 22.296 19.886 70.335 1.00 34.11 48 VAL B C 1
ATOM 1363 O O . VAL B 2 17 ? 22.464 19.182 69.341 1.00 34.00 48 VAL B O 1
ATOM 1367 N N . ILE B 2 18 ? 23.091 20.902 70.639 1.00 31.62 49 ILE B N 1
ATOM 1368 C CA . ILE B 2 18 ? 24.217 21.234 69.796 1.00 29.99 49 ILE B CA 1
ATOM 1369 C C . ILE B 2 18 ? 25.348 21.722 70.687 1.00 29.24 49 ILE B C 1
ATOM 1370 O O . ILE B 2 18 ? 25.102 22.309 71.735 1.00 29.92 49 ILE B O 1
ATOM 1375 N N . ASN B 2 19 ? 26.585 21.454 70.282 1.00 29.01 50 ASN B N 1
ATOM 1376 C CA . ASN B 2 19 ? 27.759 21.863 71.051 1.00 29.37 50 ASN B CA 1
ATOM 1377 C C . ASN B 2 19 ? 28.169 23.286 70.666 1.00 2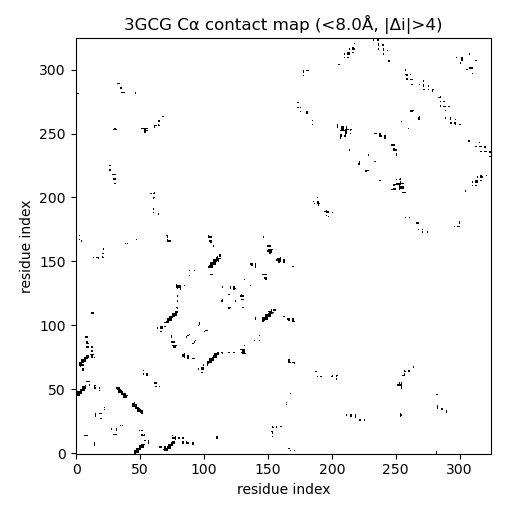9.12 50 ASN B C 1
ATOM 1378 O O . ASN B 2 19 ? 28.976 23.486 69.754 1.00 30.88 50 ASN B O 1
ATOM 1383 N N . HIS B 2 20 ? 27.611 24.268 71.367 1.00 28.04 51 HIS B N 1
ATOM 1384 C CA . HIS B 2 20 ? 27.902 25.679 71.110 1.00 26.04 51 HIS B CA 1
ATOM 1385 C C . HIS B 2 20 ? 29.399 25.962 71.108 1.00 25.68 51 HIS B C 1
ATOM 1386 O O . HIS B 2 20 ? 29.877 26.846 70.388 1.00 24.46 51 HIS B O 1
ATOM 1393 N N . GLY B 2 21 ? 30.137 25.202 71.912 1.00 26.04 52 GLY B N 1
ATOM 1394 C CA . GLY B 2 21 ? 31.577 25.367 71.971 1.00 25.16 52 GLY B CA 1
ATOM 1395 C C . GLY B 2 21 ? 32.251 25.008 70.659 1.00 26.19 52 GLY B C 1
ATOM 1396 O O . GLY B 2 21 ? 33.156 25.716 70.216 1.00 26.40 52 GLY B O 1
ATOM 1397 N N . LYS B 2 22 ? 31.830 23.905 70.040 1.00 26.66 53 LYS B N 1
ATOM 1398 C CA . LYS B 2 22 ? 32.408 23.492 68.761 1.00 28.53 53 LYS B CA 1
ATOM 1399 C C . LYS B 2 22 ? 32.033 24.495 67.691 1.00 26.60 53 LYS B C 1
ATOM 1400 O O . LYS B 2 22 ? 32.830 24.801 66.811 1.00 26.78 53 LYS B O 1
ATOM 1406 N N . LEU B 2 23 ? 30.807 25.000 67.762 1.00 27.03 54 LEU B N 1
ATOM 1407 C CA . LEU B 2 23 ? 30.358 25.984 66.787 1.00 27.38 54 LEU B CA 1
ATOM 1408 C C . LEU B 2 23 ? 31.245 27.212 66.869 1.00 26.81 54 LEU B C 1
ATOM 1409 O O . LEU B 2 23 ? 31.754 27.685 65.854 1.00 26.89 54 LEU B O 1
ATOM 1414 N N . THR B 2 24 ? 31.438 27.710 68.089 1.00 26.23 55 THR B N 1
ATOM 1415 C CA . THR B 2 24 ? 32.256 28.898 68.313 1.00 25.36 55 THR B CA 1
ATOM 1416 C C . THR B 2 24 ? 33.653 28.710 67.747 1.00 26.17 55 THR B C 1
ATOM 1417 O O . THR B 2 24 ? 34.210 29.625 67.140 1.00 25.50 55 THR B O 1
ATOM 1421 N N . ASN B 2 25 ? 34.224 27.526 67.946 1.00 26.50 56 ASN B N 1
ATOM 1422 C CA . ASN B 2 25 ? 35.561 27.261 67.430 1.00 29.08 56 ASN B CA 1
ATOM 1423 C C . ASN B 2 25 ? 35.567 27.298 65.916 1.00 25.40 56 ASN B C 1
ATOM 1424 O O . ASN B 2 25 ? 36.536 27.738 65.302 1.00 25.26 56 ASN B O 1
ATOM 1429 N N . GLN B 2 26 ? 34.478 26.839 65.315 1.00 24.81 57 GLN B N 1
ATOM 1430 C CA . GLN B 2 26 ? 34.367 26.842 63.861 1.00 23.07 57 GLN B CA 1
ATOM 1431 C C . GLN B 2 26 ? 34.108 28.268 63.364 1.00 21.19 57 GLN B C 1
ATOM 1432 O O . GLN B 2 26 ? 34.548 28.650 62.285 1.00 19.12 57 GLN B O 1
ATOM 1438 N N . LEU B 2 27 ? 33.401 29.057 64.166 1.00 20.79 58 LEU B N 1
ATOM 1439 C CA . LEU B 2 27 ? 33.125 30.444 63.803 1.00 22.01 58 LEU B CA 1
ATOM 1440 C C . LEU B 2 27 ? 34.448 31.220 63.899 1.00 21.09 58 LEU B C 1
ATOM 1441 O O . LEU B 2 27 ? 34.795 31.992 63.010 1.00 18.95 58 LEU B O 1
ATOM 1446 N N . LEU B 2 28 ? 35.184 30.999 64.985 1.00 22.59 59 LEU B N 1
ATOM 1447 C CA . LEU B 2 28 ? 36.464 31.675 65.189 1.00 24.52 59 LEU B CA 1
ATOM 1448 C C . LEU B 2 28 ? 37.457 31.310 64.094 1.00 25.53 59 LEU B C 1
ATOM 1449 O O . LEU B 2 28 ? 38.201 32.166 63.611 1.00 26.00 59 LEU B O 1
ATOM 1454 N N . GLN B 2 29 ? 37.467 30.040 63.701 1.00 25.90 60 GLN B N 1
ATOM 1455 C CA . GLN B 2 29 ? 38.365 29.596 62.642 1.00 27.42 60 GLN B CA 1
ATOM 1456 C C . GLN B 2 29 ? 38.081 30.370 61.368 1.00 26.04 60 GLN B C 1
ATOM 1457 O O . GLN B 2 29 ? 39.006 30.817 60.689 1.00 25.05 60 GLN B O 1
ATOM 1463 N N . ALA B 2 30 ? 36.798 30.516 61.044 1.00 24.25 61 ALA B N 1
ATOM 1464 C CA . ALA B 2 30 ? 36.392 31.237 59.839 1.00 24.71 61 ALA B CA 1
ATOM 1465 C C . ALA B 2 30 ? 36.877 32.680 59.909 1.00 23.80 61 ALA B C 1
ATOM 1466 O O . ALA B 2 30 ? 37.336 33.246 58.916 1.00 24.07 61 ALA B O 1
ATOM 1468 N N . VAL B 2 31 ? 36.782 33.274 61.090 1.00 25.57 62 VAL B N 1
ATOM 1469 C CA . VAL B 2 31 ? 37.230 34.651 61.278 1.00 27.81 62 VAL B CA 1
ATOM 1470 C C . VAL B 2 31 ? 38.733 34.771 60.991 1.00 29.28 62 VAL B C 1
ATOM 1471 O O . VAL B 2 31 ? 39.181 35.706 60.325 1.00 24.81 62 VAL B O 1
ATOM 1475 N N . ALA B 2 32 ? 39.496 33.807 61.498 1.00 31.43 63 ALA B N 1
ATOM 1476 C CA . ALA B 2 32 ? 40.947 33.784 61.328 1.00 34.56 63 ALA B CA 1
ATOM 1477 C C . ALA B 2 32 ? 41.439 33.777 59.881 1.00 36.11 63 ALA B C 1
ATOM 1478 O O . ALA B 2 32 ? 42.561 34.208 59.619 1.00 37.75 63 ALA B O 1
ATOM 1480 N N . LYS B 2 33 ? 40.627 33.294 58.942 1.00 38.15 64 LYS B N 1
ATOM 1481 C CA . LYS B 2 33 ? 41.055 33.250 57.539 1.00 39.67 64 LYS B CA 1
ATOM 1482 C C . LYS B 2 33 ? 41.143 34.643 56.936 1.00 39.68 64 LYS B C 1
ATOM 1483 O O . LYS B 2 33 ? 41.786 34.841 55.904 1.00 40.01 64 LYS B O 1
ATOM 1489 N N . GLN B 2 34 ? 40.474 35.600 57.568 1.00 39.61 65 GLN B N 1
ATOM 1490 C CA . GLN B 2 34 ? 40.456 36.973 57.074 1.00 39.95 65 GLN B CA 1
ATOM 1491 C C . GLN B 2 34 ? 41.827 37.651 57.076 1.00 39.98 65 GLN B C 1
ATOM 1492 O O . GLN B 2 34 ? 42.191 38.322 56.112 1.00 39.37 65 GLN B O 1
ATOM 1498 N N . THR B 2 35 ? 42.582 37.475 58.157 1.00 40.14 66 THR B N 1
ATOM 1499 C CA . THR B 2 35 ? 43.904 38.081 58.270 1.00 41.65 66 THR B CA 1
ATOM 1500 C C . THR B 2 35 ? 44.986 37.027 58.031 1.00 43.35 66 THR B C 1
ATOM 1501 O O . THR B 2 35 ? 44.948 36.318 57.024 1.00 44.16 66 THR B O 1
ATOM 1505 N N . ARG B 2 36 ? 45.954 36.939 58.939 1.00 44.70 67 ARG B N 1
ATOM 1506 C CA . ARG B 2 36 ? 47.019 35.947 58.828 1.00 45.93 67 ARG B CA 1
ATOM 1507 C C . ARG B 2 36 ? 47.458 35.564 60.239 1.00 45.05 67 ARG B C 1
ATOM 1508 O O . ARG B 2 36 ? 47.819 34.411 60.507 1.00 43.13 67 ARG B O 1
ATOM 1516 N N . ASN B 2 37 ? 47.411 36.537 61.141 1.00 43.19 68 ASN B N 1
ATOM 1517 C CA . ASN B 2 37 ? 47.761 36.292 62.530 1.00 43.51 68 ASN B CA 1
ATOM 1518 C C . ASN B 2 37 ? 46.564 35.636 63.213 1.00 42.50 68 ASN B C 1
ATOM 1519 O O . ASN B 2 37 ? 46.603 35.322 64.402 1.00 43.57 68 ASN B O 1
ATOM 1524 N N . GLY B 2 38 ? 45.503 35.425 62.439 1.00 41.45 69 GLY B N 1
ATOM 1525 C CA . GLY B 2 38 ? 44.304 34.802 62.968 1.00 38.73 69 GLY B CA 1
ATOM 1526 C C . GLY B 2 38 ? 43.625 35.669 64.003 1.00 37.62 69 GLY B C 1
ATOM 1527 O O . GLY B 2 38 ? 42.984 35.164 64.924 1.00 38.93 69 GLY B O 1
ATOM 1528 N N . ASP B 2 39 ? 43.775 36.980 63.857 1.00 36.14 70 ASP B N 1
ATOM 1529 C CA . ASP B 2 39 ? 43.170 37.931 64.782 1.00 34.54 70 ASP B CA 1
ATOM 1530 C C . ASP B 2 39 ? 41.659 37.752 64.813 1.00 33.62 70 ASP B C 1
ATOM 1531 O O . ASP B 2 39 ? 41.045 37.425 63.800 1.00 33.18 70 ASP B O 1
ATOM 1536 N N . THR B 2 40 ? 41.061 37.961 65.978 1.00 33.38 71 THR B N 1
ATOM 1537 C CA . THR B 2 40 ? 39.617 37.835 66.118 1.00 34.54 71 THR B CA 1
ATOM 1538 C C . THR B 2 40 ? 39.094 38.992 66.963 1.00 34.47 71 THR B C 1
ATOM 1539 O O . THR B 2 40 ? 37.894 39.088 67.226 1.00 31.81 71 THR B O 1
ATOM 1543 N N . GLN B 2 41 ? 40.012 39.865 67.375 1.00 34.78 72 GLN B N 1
ATOM 1544 C CA . GLN B 2 41 ? 39.687 41.021 68.209 1.00 35.82 72 GLN B CA 1
ATOM 1545 C C . GLN B 2 41 ? 38.763 42.001 67.497 1.00 32.76 72 GLN B C 1
ATOM 1546 O O . GLN B 2 41 ? 37.739 42.415 68.033 1.00 32.97 72 GLN B O 1
ATOM 1552 N N . GLN B 2 42 ? 39.147 42.394 66.292 1.00 30.92 73 GLN B N 1
ATOM 1553 C CA . GLN B 2 42 ? 38.344 43.334 65.531 1.00 28.53 73 GLN B CA 1
ATOM 1554 C C . GLN B 2 42 ? 36.967 42.737 65.275 1.00 25.97 73 GLN B C 1
ATOM 1555 O O . GLN B 2 42 ? 35.948 43.394 65.500 1.00 24.48 73 GLN B O 1
ATOM 1561 N N . TRP B 2 43 ? 36.939 41.485 64.828 1.00 21.41 74 TRP B N 1
ATOM 1562 C CA . TRP B 2 43 ? 35.675 40.810 64.583 1.00 20.17 74 TRP B CA 1
ATOM 1563 C C . TRP B 2 43 ? 34.810 40.847 65.845 1.00 19.47 74 TRP B C 1
ATOM 1564 O O . TRP B 2 43 ? 33.615 41.148 65.780 1.00 17.84 74 TRP B O 1
ATOM 1575 N N . PHE B 2 44 ? 35.416 40.534 66.988 1.00 19.16 75 PHE B N 1
ATOM 1576 C CA . PHE B 2 44 ? 34.688 40.518 68.261 1.00 22.53 75 PHE B CA 1
ATOM 1577 C C . PHE B 2 44 ? 34.044 41.871 68.558 1.00 22.36 75 PHE B C 1
ATOM 1578 O O . PHE B 2 44 ? 32.869 41.942 68.918 1.00 22.62 75 PHE B O 1
ATOM 1586 N N . GLN B 2 45 ? 34.824 42.939 68.409 1.00 23.11 76 GLN B N 1
ATOM 1587 C CA . GLN B 2 45 ? 34.337 44.293 68.653 1.00 23.91 76 GLN B CA 1
ATOM 1588 C C . GLN B 2 45 ? 33.147 44.640 67.757 1.00 23.09 76 GLN B C 1
ATOM 1589 O O . GLN B 2 45 ? 32.112 45.115 68.233 1.00 20.04 76 GLN B O 1
ATOM 1595 N N . GLN B 2 46 ? 33.302 44.395 66.459 1.00 22.00 77 GLN B N 1
ATOM 1596 C CA . GLN B 2 46 ? 32.253 44.695 65.494 1.00 22.39 77 GLN B CA 1
ATOM 1597 C C . GLN B 2 46 ? 30.972 43.897 65.722 1.00 21.92 77 GLN B C 1
ATOM 1598 O O . GLN B 2 46 ? 29.877 44.453 65.704 1.00 20.57 77 GLN B O 1
ATOM 1604 N N . GLU B 2 47 ? 31.116 42.593 65.929 1.00 22.32 78 GLU B N 1
ATOM 1605 C CA . GLU B 2 47 ? 29.963 41.735 66.153 1.00 23.09 78 GLU B CA 1
ATOM 1606 C C . GLU B 2 47 ? 29.228 42.129 67.429 1.00 23.39 78 GLU B C 1
ATOM 1607 O O . GLU B 2 47 ? 28.002 42.198 67.445 1.00 24.42 78 GLU B O 1
ATOM 1613 N N . GLN B 2 48 ? 29.976 42.393 68.496 1.00 23.08 79 GLN B N 1
ATOM 1614 C CA . GLN B 2 48 ? 29.363 42.788 69.763 1.00 22.98 79 GLN B CA 1
ATOM 1615 C C . GLN B 2 48 ? 28.447 44.009 69.625 1.00 21.95 79 GLN B C 1
ATOM 1616 O O . GLN B 2 48 ? 27.290 43.972 70.062 1.00 21.05 79 GLN B O 1
ATOM 1622 N N . THR B 2 49 ? 28.952 45.092 69.031 1.00 19.73 80 THR B N 1
ATOM 1623 C CA . THR B 2 49 ? 28.125 46.282 68.883 1.00 20.00 80 THR B CA 1
ATOM 1624 C C . THR B 2 49 ? 27.013 46.036 67.865 1.00 19.03 80 THR B C 1
ATOM 1625 O O . THR B 2 49 ? 25.942 46.619 67.958 1.00 18.74 80 THR B O 1
ATOM 1629 N N . THR B 2 50 ? 27.261 45.147 66.912 1.00 20.62 81 THR B N 1
ATOM 1630 C CA . THR B 2 50 ? 26.264 44.828 65.898 1.00 20.76 81 THR B CA 1
ATOM 1631 C C . THR B 2 50 ? 25.127 43.963 66.453 1.00 20.03 81 THR B C 1
ATOM 1632 O O . THR B 2 50 ? 23.954 44.280 66.249 1.00 20.60 81 THR B O 1
ATOM 1636 N N . TYR B 2 51 ? 25.479 42.877 67.141 1.00 18.42 82 TYR B N 1
ATOM 1637 C CA . TYR B 2 51 ? 24.488 41.965 67.723 1.00 19.06 82 TYR B CA 1
ATOM 1638 C C . TYR B 2 51 ? 23.618 42.671 68.763 1.00 18.68 82 TYR B C 1
ATOM 1639 O O . TYR B 2 51 ? 22.403 42.477 68.816 1.00 18.29 82 TYR B O 1
ATOM 1648 N N . ILE B 2 52 ? 24.254 43.488 69.592 1.00 19.48 83 ILE B N 1
ATOM 1649 C CA . ILE B 2 52 ? 23.552 44.233 70.620 1.00 19.15 83 ILE B CA 1
ATOM 1650 C C . ILE B 2 52 ? 22.640 45.289 69.998 1.00 17.91 83 ILE B C 1
ATOM 1651 O O . ILE B 2 52 ? 21.510 45.479 70.456 1.00 16.35 83 ILE B O 1
ATOM 1656 N N . SER B 2 53 ? 23.135 45.968 68.959 1.00 16.42 84 SER B N 1
ATOM 1657 C CA . SER B 2 53 ? 22.360 47.000 68.263 1.00 15.72 84 SER B CA 1
ATOM 1658 C C . SER B 2 53 ? 21.151 46.395 67.582 1.00 15.20 84 SER B C 1
ATOM 1659 O O . SER B 2 53 ? 20.079 46.993 67.550 1.00 15.59 84 SER B O 1
ATOM 1662 N N . ARG B 2 54 ? 21.324 45.210 67.018 1.00 16.18 85 ARG B N 1
ATOM 1663 C CA . ARG B 2 54 ? 20.213 44.567 66.350 1.00 18.19 85 ARG B CA 1
ATOM 1664 C C . ARG B 2 54 ? 19.202 44.124 67.410 1.00 16.73 85 ARG B C 1
ATOM 1665 O O . ARG B 2 54 ? 17.996 44.228 67.201 1.00 17.26 85 ARG B O 1
ATOM 1673 N N . THR B 2 55 ? 19.694 43.662 68.558 1.00 15.52 86 THR B N 1
ATOM 1674 C CA . THR B 2 55 ? 18.815 43.252 69.658 1.00 16.47 86 THR B CA 1
ATOM 1675 C C . THR B 2 55 ? 17.981 44.471 70.054 1.00 15.80 86 THR B C 1
ATOM 1676 O O . THR B 2 55 ? 16.784 44.364 70.301 1.00 15.44 86 THR B O 1
ATOM 1680 N N . VAL B 2 56 ? 18.625 45.635 70.094 1.00 15.39 87 VAL B N 1
ATOM 1681 C CA . VAL B 2 56 ? 17.931 46.866 70.441 1.00 15.09 87 VAL B CA 1
ATOM 1682 C C . VAL B 2 56 ? 16.909 47.225 69.369 1.00 15.55 87 VAL B C 1
ATOM 1683 O O . VAL B 2 56 ? 15.764 47.528 69.682 1.00 18.33 87 VAL B O 1
ATOM 1687 N N . ASN B 2 57 ? 17.322 47.197 68.106 1.00 16.11 88 ASN B N 1
ATOM 1688 C CA . ASN B 2 57 ? 16.411 47.519 67.012 1.00 16.85 88 ASN B CA 1
ATOM 1689 C C . ASN B 2 57 ? 15.231 46.558 66.945 1.00 16.38 88 ASN B C 1
ATOM 1690 O O . ASN B 2 57 ? 14.130 46.940 66.576 1.00 17.03 88 ASN B O 1
ATOM 1695 N N . ARG B 2 58 ? 15.487 45.310 67.305 1.00 19.07 89 AR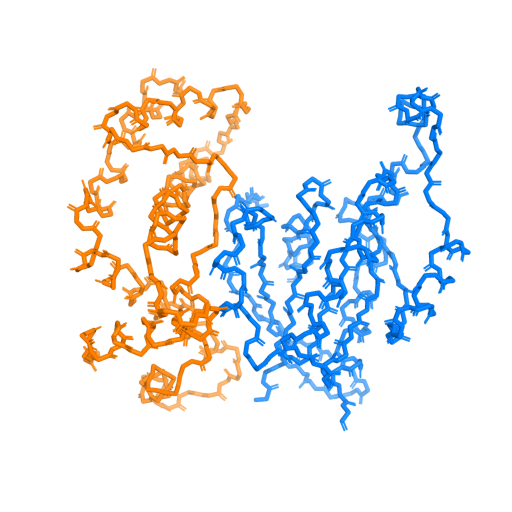G B N 1
ATOM 1696 C CA . ARG B 2 58 ? 14.476 44.263 67.311 1.00 21.57 89 ARG B CA 1
ATOM 1697 C C . ARG B 2 58 ? 13.425 44.591 68.367 1.00 22.20 89 ARG B C 1
ATOM 1698 O O . ARG B 2 58 ? 12.226 44.395 68.155 1.00 20.94 89 ARG B O 1
ATOM 1706 N N . THR B 2 59 ? 13.888 45.078 69.515 1.00 21.02 90 THR B N 1
ATOM 1707 C CA . THR B 2 59 ? 12.988 45.427 70.605 1.00 22.10 90 THR B CA 1
ATOM 1708 C C . THR B 2 59 ? 12.141 46.629 70.190 1.00 22.97 90 THR B C 1
ATOM 1709 O O . THR B 2 59 ? 10.957 46.715 70.522 1.00 24.26 90 THR B O 1
ATOM 1713 N N . LEU B 2 60 ? 12.754 47.556 69.462 1.00 20.86 91 LEU B N 1
ATOM 1714 C CA . LEU B 2 60 ? 12.028 48.727 68.998 1.00 21.52 91 LEU B CA 1
ATOM 1715 C C . LEU B 2 60 ? 10.969 48.305 67.987 1.00 21.63 91 LEU B C 1
ATOM 1716 O O . LEU B 2 60 ? 9.845 48.803 68.021 1.00 20.54 91 LEU B O 1
ATOM 1721 N N . ASP B 2 61 ? 11.334 47.388 67.090 1.00 21.79 92 ASP B N 1
ATOM 1722 C CA . ASP B 2 61 ? 10.403 46.895 66.080 1.00 23.00 92 ASP B CA 1
ATOM 1723 C C . ASP B 2 61 ? 9.187 46.259 66.754 1.00 23.56 92 ASP B C 1
ATOM 1724 O O . ASP B 2 61 ? 8.047 46.515 66.368 1.00 19.40 92 ASP B O 1
ATOM 1729 N N . ASP B 2 62 ? 9.442 45.419 67.756 1.00 24.58 93 ASP B N 1
ATOM 1730 C CA . ASP B 2 62 ? 8.364 44.749 68.467 1.00 25.95 93 ASP B CA 1
ATOM 1731 C C . ASP B 2 62 ? 7.468 45.743 69.172 1.00 27.32 93 ASP B C 1
ATOM 1732 O O . ASP B 2 62 ? 6.251 45.569 69.218 1.00 28.64 93 ASP B O 1
ATOM 1737 N N . TYR B 2 63 ? 8.072 46.793 69.716 1.00 28.28 94 TYR B N 1
ATOM 1738 C CA . TYR B 2 63 ? 7.313 47.822 70.407 1.00 29.17 94 TYR B CA 1
ATOM 1739 C C . TYR B 2 63 ? 6.401 48.575 69.446 1.00 29.58 94 TYR B C 1
ATOM 1740 O O . TYR B 2 63 ? 5.217 48.748 69.719 1.00 30.72 94 TYR B O 1
ATOM 1749 N N . CYS B 2 64 ? 6.954 49.029 68.326 1.00 30.43 95 CYS B N 1
ATOM 1750 C CA . CYS B 2 64 ? 6.170 49.777 67.347 1.00 32.16 95 CYS B CA 1
ATOM 1751 C C . CYS B 2 64 ? 5.076 48.937 66.701 1.00 32.68 95 CYS B C 1
ATOM 1752 O O . CYS B 2 64 ? 3.991 49.436 66.419 1.00 33.91 95 CYS B O 1
ATOM 1755 N N . ARG B 2 65 ? 5.361 47.663 66.468 1.00 33.78 96 ARG B N 1
ATOM 1756 C CA . ARG B 2 65 ? 4.392 46.763 65.858 1.00 35.08 96 ARG B CA 1
ATOM 1757 C C . ARG B 2 65 ? 3.110 46.652 66.684 1.00 36.64 96 ARG B C 1
ATOM 1758 O O . ARG B 2 65 ? 2.023 47.007 66.220 1.00 37.55 96 ARG B O 1
ATOM 1766 N N . SER B 2 66 ? 3.240 46.159 67.909 1.00 37.33 97 SER B N 1
ATOM 1767 C CA . SER B 2 66 ? 2.090 45.988 68.785 1.00 40.21 97 SER B CA 1
ATOM 1768 C C . SER B 2 66 ? 1.351 47.288 69.127 1.00 41.67 97 SER B C 1
ATOM 1769 O O . SER B 2 66 ? 0.143 47.271 69.362 1.00 41.67 97 SER B O 1
ATOM 1772 N N . ASN B 2 67 ? 2.067 48.410 69.145 1.00 43.02 98 ASN B N 1
ATOM 1773 C CA . ASN B 2 67 ? 1.459 49.698 69.485 1.00 44.03 98 ASN B CA 1
ATOM 1774 C C . ASN B 2 67 ? 1.084 50.549 68.277 1.00 44.45 98 ASN B C 1
ATOM 1775 O O . ASN B 2 67 ? 0.376 51.548 68.413 1.00 44.51 98 ASN B O 1
ATOM 1780 N N . ASN B 2 68 ? 1.557 50.162 67.098 1.00 44.68 99 ASN B N 1
ATOM 1781 C CA . ASN B 2 68 ? 1.262 50.920 65.890 1.00 45.42 99 ASN B CA 1
ATOM 1782 C C . ASN B 2 68 ? 1.894 52.303 65.994 1.00 47.43 99 ASN B C 1
ATOM 1783 O O . ASN B 2 68 ? 1.515 53.232 65.274 1.00 47.59 99 ASN B O 1
ATOM 1788 N N . SER B 2 69 ? 2.858 52.433 66.901 1.00 47.16 100 SER B N 1
ATOM 1789 C CA . SER B 2 69 ? 3.538 53.701 67.102 1.00 47.76 100 SER B CA 1
ATOM 1790 C C . SER B 2 69 ? 4.579 53.954 66.025 1.00 46.99 100 SER B C 1
ATOM 1791 O O . SER B 2 69 ? 4.977 53.049 65.297 1.00 46.49 100 SER B O 1
ATOM 1794 N N . VAL B 2 70 ? 5.004 55.205 65.930 1.00 46.60 101 VAL B N 1
ATOM 1795 C CA . VAL B 2 70 ? 6.025 55.607 64.983 1.00 46.95 101 VAL B CA 1
ATOM 1796 C C . VAL B 2 70 ? 6.974 56.486 65.769 1.00 46.70 101 VAL B C 1
ATOM 1797 O O . VAL B 2 70 ? 6.599 57.573 66.211 1.00 48.02 101 VAL B O 1
ATOM 1801 N N . ILE B 2 71 ? 8.194 56.005 65.965 1.00 45.31 102 ILE B N 1
ATOM 1802 C CA . ILE B 2 71 ? 9.194 56.761 66.704 1.00 43.06 102 ILE B CA 1
ATOM 1803 C C . ILE B 2 71 ? 10.143 57.452 65.734 1.00 41.45 102 ILE B C 1
ATOM 1804 O O . ILE B 2 71 ? 10.724 56.809 64.859 1.00 41.22 102 ILE B O 1
ATOM 1809 N N . SER B 2 72 ? 10.294 58.763 65.889 1.00 40.02 103 SER B N 1
ATOM 1810 C CA . SER B 2 72 ? 11.185 59.528 65.027 1.00 40.03 103 SER B CA 1
ATOM 1811 C C . SER B 2 72 ? 12.623 59.069 65.239 1.00 39.47 103 SER B C 1
ATOM 1812 O O . SER B 2 72 ? 12.991 58.606 66.321 1.00 37.40 103 SER B O 1
ATOM 1815 N N . LYS B 2 73 ? 13.429 59.203 64.194 1.00 40.13 104 LYS B N 1
ATOM 1816 C CA . LYS B 2 73 ? 14.823 58.796 64.248 1.00 41.55 104 LYS B CA 1
ATOM 1817 C C . LYS B 2 73 ? 15.556 59.566 65.339 1.00 40.72 104 LYS B C 1
ATOM 1818 O O . LYS B 2 73 ? 16.586 59.117 65.836 1.00 41.61 104 LYS B O 1
ATOM 1824 N N . GLU B 2 74 ? 15.029 60.728 65.712 1.00 40.29 105 GLU B N 1
ATOM 1825 C CA . GLU B 2 74 ? 15.648 61.517 66.774 1.00 38.95 105 GLU B CA 1
ATOM 1826 C C . GLU B 2 74 ? 15.479 60.706 68.049 1.00 36.94 105 GLU B C 1
ATOM 1827 O O . GLU B 2 74 ? 16.449 60.345 68.715 1.00 36.69 105 GLU B O 1
ATOM 1833 N N . THR B 2 75 ? 14.223 60.418 68.367 1.00 34.36 106 THR B N 1
ATOM 1834 C CA . THR B 2 75 ? 13.878 59.644 69.546 1.00 32.56 106 THR B CA 1
ATOM 1835 C C . THR B 2 75 ? 14.604 58.304 69.522 1.00 29.87 106 THR B C 1
ATOM 1836 O O . THR B 2 75 ? 15.061 57.822 70.551 1.00 30.63 106 THR B O 1
ATOM 1840 N N . LYS B 2 76 ? 14.717 57.705 68.345 1.00 27.60 107 LYS B N 1
ATOM 1841 C CA . LYS B 2 76 ? 15.420 56.433 68.230 1.00 27.03 107 LYS B CA 1
ATOM 1842 C C . LYS B 2 76 ? 16.859 56.620 68.729 1.00 26.29 107 LYS B C 1
ATOM 1843 O O . LYS B 2 76 ? 17.393 55.776 69.450 1.00 25.56 107 LYS B O 1
ATOM 1849 N N . GLY B 2 77 ? 17.471 57.740 68.354 1.00 25.93 108 GLY B N 1
ATOM 1850 C CA . GLY B 2 77 ? 18.828 58.021 68.786 1.00 24.83 108 GLY B CA 1
ATOM 1851 C C . GLY B 2 77 ? 18.931 58.182 70.294 1.00 24.22 108 GLY B C 1
ATOM 1852 O O . GLY B 2 77 ? 19.874 57.689 70.920 1.00 22.92 108 GLY B O 1
ATOM 1853 N N . HIS B 2 78 ? 17.969 58.872 70.897 1.00 23.56 109 HIS B N 1
ATOM 1854 C CA . HIS B 2 78 ? 18.016 59.050 72.340 1.00 24.28 109 HIS B CA 1
ATOM 1855 C C . HIS B 2 78 ? 17.933 57.678 73.012 1.00 23.55 109 HIS B C 1
ATOM 1856 O O . HIS B 2 78 ? 18.612 57.417 74.012 1.00 24.23 109 HIS B O 1
ATOM 1863 N N . ILE B 2 79 ? 17.112 56.797 72.447 1.00 20.09 110 ILE B N 1
ATOM 1864 C CA . ILE B 2 79 ? 16.962 55.460 73.002 1.00 19.51 110 ILE B CA 1
ATOM 1865 C C . ILE B 2 79 ? 18.276 54.689 72.874 1.00 19.41 110 ILE B C 1
ATOM 1866 O O . ILE B 2 79 ? 18.705 54.020 73.816 1.00 17.32 110 ILE B O 1
ATOM 1871 N N . PHE B 2 80 ? 18.926 54.806 71.721 1.00 17.84 111 PHE B N 1
ATOM 1872 C CA . PHE B 2 80 ? 20.184 54.118 71.513 1.00 21.06 111 PHE B CA 1
ATOM 1873 C C . PHE B 2 80 ? 21.295 54.621 72.435 1.00 22.38 111 PHE B C 1
ATOM 1874 O O . PHE B 2 80 ? 22.086 53.828 72.941 1.00 22.04 111 PHE B O 1
ATOM 1882 N N . ARG B 2 81 ? 21.352 55.929 72.663 1.00 25.45 112 ARG B N 1
ATOM 1883 C CA . ARG B 2 81 ? 22.371 56.480 73.548 1.00 28.65 112 ARG B CA 1
ATOM 1884 C C . ARG B 2 81 ? 22.081 56.045 74.984 1.00 28.96 112 ARG B C 1
ATOM 1885 O O . ARG B 2 81 ? 23.000 55.736 75.751 1.00 28.21 112 ARG B O 1
ATOM 1893 N N . ALA B 2 82 ? 20.797 56.011 75.342 1.00 27.29 113 ALA B N 1
ATOM 1894 C CA . ALA B 2 82 ? 20.398 55.595 76.680 1.00 25.57 113 ALA B CA 1
ATOM 1895 C C . ALA B 2 82 ? 20.838 54.156 76.912 1.00 25.25 113 ALA B C 1
ATOM 1896 O O . ALA B 2 82 ? 21.419 53.832 77.948 1.00 26.45 113 ALA B O 1
ATOM 1898 N N . VAL B 2 83 ? 20.574 53.289 75.943 1.00 25.38 114 VAL B N 1
ATOM 1899 C CA . VAL B 2 83 ? 20.978 51.895 76.078 1.00 26.00 114 VAL B CA 1
ATOM 1900 C C . VAL B 2 83 ? 22.490 51.826 76.045 1.00 27.01 114 VAL B C 1
ATOM 1901 O O . VAL B 2 83 ? 23.098 50.975 76.688 1.00 26.86 114 VAL B O 1
ATOM 1905 N N . GLU B 2 84 ? 23.082 52.742 75.287 1.00 28.61 115 GLU B N 1
ATOM 1906 C CA . GLU B 2 84 ? 24.527 52.824 75.135 1.00 31.47 115 GLU B CA 1
ATOM 1907 C C . GLU B 2 84 ? 25.168 53.151 76.484 1.00 32.05 115 GLU B C 1
ATOM 1908 O O . GLU B 2 84 ? 26.137 52.506 76.888 1.00 31.27 115 GLU B O 1
ATOM 1914 N N . ASN B 2 85 ? 24.615 54.140 77.185 1.00 32.06 116 ASN B N 1
ATOM 1915 C CA . ASN B 2 85 ? 25.140 54.531 78.490 1.00 32.10 116 ASN B CA 1
ATOM 1916 C C . ASN B 2 85 ? 24.951 53.423 79.512 1.00 31.38 116 ASN B C 1
ATOM 1917 O O . ASN B 2 85 ? 25.865 53.103 80.262 1.00 31.39 116 ASN B O 1
ATOM 1922 N N . ALA B 2 86 ? 23.753 52.850 79.546 1.00 31.67 117 ALA B N 1
ATOM 1923 C CA . ALA B 2 86 ? 23.430 51.787 80.491 1.00 31.50 117 ALA B CA 1
ATOM 1924 C C . ALA B 2 86 ? 24.323 50.561 80.345 1.00 32.07 117 ALA B C 1
ATOM 1925 O O . ALA B 2 86 ? 24.668 49.917 81.335 1.00 32.41 117 ALA B O 1
ATOM 1927 N N . LEU B 2 87 ? 24.695 50.243 79.110 1.00 32.89 118 LEU B N 1
ATOM 1928 C CA . LEU B 2 87 ? 25.536 49.082 78.836 1.00 33.86 118 LEU B CA 1
ATOM 1929 C C . LEU B 2 87 ? 27.018 49.421 78.804 1.00 34.75 118 LEU B C 1
ATOM 1930 O O . LEU B 2 87 ? 27.864 48.530 78.881 1.00 36.24 118 LEU B O 1
ATOM 1935 N N . GLN B 2 88 ? 27.335 50.704 78.693 1.00 34.82 119 GLN B N 1
ATOM 1936 C CA . GLN B 2 88 ? 28.727 51.112 78.613 1.00 36.01 119 GLN B CA 1
ATOM 1937 C C . GLN B 2 88 ? 29.303 50.363 77.426 1.00 35.59 119 GLN B C 1
ATOM 1938 O O . GLN B 2 88 ? 30.352 49.727 77.519 1.00 35.89 119 GLN B O 1
ATOM 1944 N N . GLN B 2 89 ? 28.589 50.434 76.309 1.00 34.94 120 GLN B N 1
ATOM 1945 C CA . GLN B 2 89 ? 29.008 49.761 75.086 1.00 35.11 120 GLN B CA 1
ATOM 1946 C C . GLN B 2 89 ? 28.612 50.625 73.898 1.00 33.41 120 GLN B C 1
ATOM 1947 O O . GLN B 2 89 ? 27.480 51.105 73.823 1.00 33.78 120 GLN B O 1
ATOM 1953 N N . PRO B 2 90 ? 29.540 50.850 72.956 1.00 32.52 121 PRO B N 1
ATOM 1954 C CA . PRO B 2 90 ? 29.179 51.670 71.795 1.00 31.59 121 PRO B CA 1
ATOM 1955 C C . PRO B 2 90 ? 28.172 50.897 70.937 1.00 29.11 121 PRO B C 1
ATOM 1956 O O . PRO B 2 90 ? 28.300 49.684 70.759 1.00 28.99 121 PRO B O 1
ATOM 1960 N N . LEU B 2 91 ? 27.168 51.598 70.423 1.00 26.37 122 LEU B N 1
ATOM 1961 C CA . LEU B 2 91 ? 26.148 50.970 69.597 1.00 24.78 122 LEU B CA 1
ATOM 1962 C C . LEU B 2 91 ? 26.007 51.685 68.251 1.00 23.89 122 LEU B C 1
ATOM 1963 O O . LEU B 2 91 ? 26.568 52.758 68.048 1.00 24.72 122 LEU B O 1
ATOM 1968 N N . ASP B 2 92 ? 25.255 51.083 67.338 1.00 22.53 123 ASP B N 1
ATOM 1969 C CA . ASP B 2 92 ? 25.036 51.645 66.008 1.00 23.03 123 ASP B CA 1
ATOM 1970 C C . ASP B 2 92 ? 23.561 51.418 65.661 1.00 23.55 123 ASP B C 1
ATOM 1971 O O . ASP B 2 92 ? 23.134 50.288 65.461 1.00 23.38 123 ASP B O 1
ATOM 1976 N N . MET B 2 93 ? 22.780 52.488 65.582 1.00 23.48 124 MET B N 1
ATOM 1977 C CA . MET B 2 93 ? 21.367 52.312 65.306 1.00 25.68 124 MET B CA 1
ATOM 1978 C C . MET B 2 93 ? 21.003 51.667 63.983 1.00 23.85 124 MET B C 1
ATOM 1979 O O . MET B 2 93 ? 19.838 51.457 63.719 1.00 23.59 124 MET B O 1
ATOM 1984 N N . ASN B 2 94 ? 21.991 51.343 63.156 1.00 24.48 125 ASN B N 1
ATOM 1985 C CA . ASN B 2 94 ? 21.730 50.673 61.881 1.00 21.45 125 ASN B CA 1
ATOM 1986 C C . ASN B 2 94 ? 21.995 49.171 62.042 1.00 19.21 125 ASN B C 1
ATOM 1987 O O . ASN B 2 94 ? 21.760 48.389 61.124 1.00 16.62 125 ASN B O 1
ATOM 1992 N N . GLY B 2 95 ? 22.497 48.774 63.209 1.00 18.46 126 GLY B N 1
ATOM 1993 C CA . GLY B 2 95 ? 22.787 47.364 63.448 1.00 18.94 126 GLY B CA 1
ATOM 1994 C C . GLY B 2 95 ? 21.563 46.490 63.251 1.00 19.23 126 GLY B C 1
ATOM 1995 O O . GLY B 2 95 ? 20.490 46.789 63.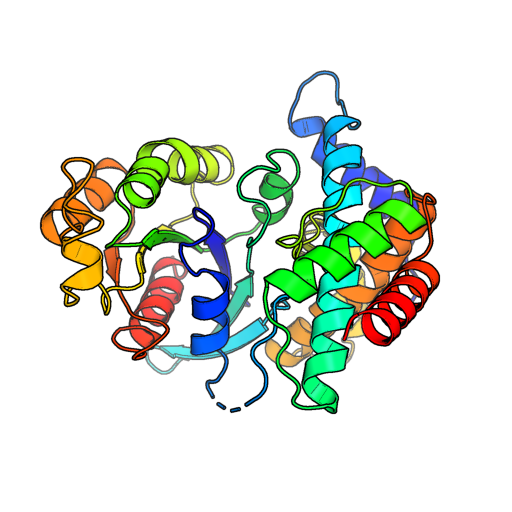790 1.00 20.87 126 GLY B O 1
ATOM 1996 N N . ALA B 2 96 ? 21.703 45.408 62.490 1.00 19.51 127 ALA B N 1
ATOM 1997 C CA . ALA B 2 96 ? 20.563 44.531 62.247 1.00 19.27 127 ALA B CA 1
ATOM 1998 C C . ALA B 2 96 ? 20.885 43.120 61.756 1.00 18.02 127 ALA B C 1
ATOM 1999 O O . ALA B 2 96 ? 20.003 42.268 61.725 1.00 17.28 127 ALA B O 1
ATOM 2001 N N . GLN B 2 97 ? 22.131 42.877 61.358 1.00 18.52 128 GLN B N 1
ATOM 2002 C CA . GLN B 2 97 ? 22.537 41.561 60.860 1.00 16.93 128 GLN B CA 1
ATOM 2003 C C . GLN B 2 97 ? 23.826 41.105 61.533 1.00 16.90 128 GLN B C 1
ATOM 2004 O O . GLN B 2 97 ? 24.892 41.695 61.349 1.00 16.15 128 GLN B O 1
ATOM 2010 N N . SER B 2 98 ? 23.707 40.040 62.309 1.00 17.34 129 SER B N 1
ATOM 2011 C CA . SER B 2 98 ? 24.814 39.454 63.054 1.00 17.48 129 SER B CA 1
ATOM 2012 C C . SER B 2 98 ? 25.593 38.489 62.162 1.00 15.56 129 SER B C 1
ATOM 2013 O O . SER B 2 98 ? 25.002 37.678 61.468 1.00 15.87 129 SER B O 1
ATOM 2016 N N . SER B 2 99 ? 26.916 38.564 62.181 1.00 14.22 130 SER B N 1
ATOM 2017 C CA . SER B 2 99 ? 27.685 37.654 61.346 1.00 15.11 130 SER B CA 1
ATOM 2018 C C . SER B 2 99 ? 27.639 36.252 61.941 1.00 14.63 130 SER B C 1
ATOM 2019 O O . SER B 2 99 ? 27.999 35.285 61.281 1.00 15.81 130 SER B O 1
ATOM 2022 N N . ILE B 2 100 ? 27.190 36.142 63.190 1.00 15.87 131 ILE B N 1
ATOM 2023 C CA . ILE B 2 100 ? 27.084 34.837 63.840 1.00 17.93 131 ILE B CA 1
ATOM 2024 C C . ILE B 2 100 ? 25.921 34.078 63.210 1.00 17.57 131 ILE B C 1
ATOM 2025 O O . ILE B 2 100 ? 26.033 32.896 62.900 1.00 20.20 131 ILE B O 1
ATOM 2030 N N . GLY B 2 101 ? 24.798 34.766 63.037 1.00 17.75 132 GLY B N 1
ATOM 2031 C CA . GLY B 2 101 ? 23.635 34.136 62.440 1.00 16.40 132 GLY B CA 1
ATOM 2032 C C . GLY B 2 101 ? 23.909 33.796 60.989 1.00 15.87 132 GLY B C 1
ATOM 2033 O O . GLY B 2 101 ? 23.463 32.772 60.482 1.00 15.08 132 GLY B O 1
ATOM 2034 N N . HIS B 2 102 ? 24.648 34.660 60.307 1.00 16.08 133 HIS B N 1
ATOM 2035 C CA . HIS B 2 102 ? 24.953 34.404 58.913 1.00 16.60 133 HIS B CA 1
ATOM 2036 C C . HIS B 2 102 ? 25.959 33.279 58.788 1.00 16.02 133 HIS B C 1
ATOM 2037 O O . HIS B 2 102 ? 25.896 32.485 57.853 1.00 17.25 133 HIS B O 1
ATOM 2044 N N . PHE B 2 103 ? 26.879 33.195 59.739 1.00 15.12 134 PHE B N 1
ATOM 2045 C CA . PHE B 2 103 ? 27.857 32.122 59.713 1.00 16.96 134 PHE B CA 1
ATOM 2046 C C . PHE B 2 103 ? 27.129 30.775 59.816 1.00 15.48 134 PHE B C 1
ATOM 2047 O O . PHE B 2 103 ? 27.385 29.864 59.032 1.00 15.06 134 PHE B O 1
ATOM 2055 N N . LEU B 2 104 ? 26.210 30.658 60.774 1.00 14.72 135 LEU B N 1
ATOM 2056 C CA . LEU B 2 104 ? 25.464 29.410 60.965 1.00 15.85 135 LEU B CA 1
ATOM 2057 C C . LEU B 2 104 ? 24.726 28.959 59.705 1.00 18.11 135 LEU B C 1
ATOM 2058 O O . LEU B 2 104 ? 24.668 27.765 59.398 1.00 17.16 135 LEU B O 1
ATOM 2063 N N . GLN B 2 105 ? 24.179 29.921 58.968 1.00 18.63 136 GLN B N 1
ATOM 2064 C CA . GLN B 2 105 ? 23.418 29.632 57.759 1.00 18.15 136 GLN B CA 1
ATOM 2065 C C . GLN B 2 105 ? 24.123 28.697 56.779 1.00 18.83 136 GL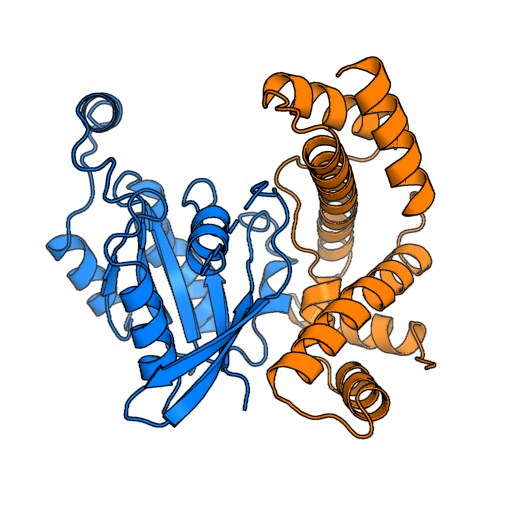N B C 1
ATOM 2066 O O . GLN B 2 105 ? 23.470 27.873 56.128 1.00 16.43 136 GLN B O 1
ATOM 2072 N N . SER B 2 106 ? 25.445 28.815 56.668 1.00 17.84 137 SER B N 1
ATOM 2073 C CA . SER B 2 106 ? 26.194 27.966 55.748 1.00 19.16 137 SER B CA 1
ATOM 2074 C C . SER B 2 106 ? 27.163 27.007 56.449 1.00 18.66 137 SER B C 1
ATOM 2075 O O . SER B 2 106 ? 28.128 26.528 55.848 1.00 18.58 137 SER B O 1
ATOM 2078 N N . ASN B 2 107 ? 26.892 26.726 57.717 1.00 18.29 138 ASN B N 1
ATOM 2079 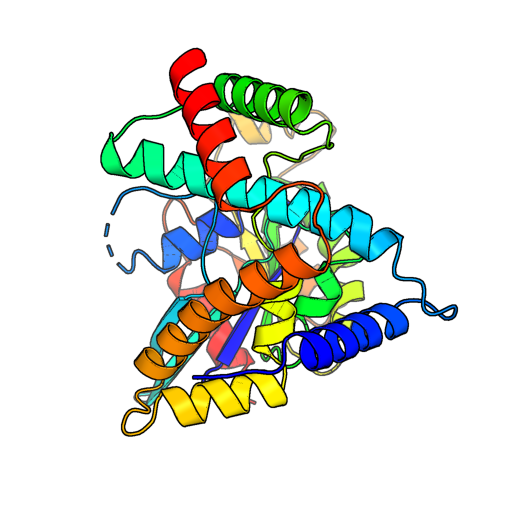C CA . ASN B 2 107 ? 27.721 25.823 58.510 1.00 19.32 138 ASN B CA 1
ATOM 2080 C C . ASN B 2 107 ? 27.166 24.394 58.432 1.00 18.91 138 ASN B C 1
ATOM 2081 O O . ASN B 2 107 ? 25.973 24.174 58.624 1.00 19.17 138 ASN B O 1
ATOM 2086 N N . LYS B 2 108 ? 28.041 23.433 58.142 1.00 22.31 139 LYS B N 1
ATOM 2087 C CA . LYS B 2 108 ? 27.662 22.018 58.008 1.00 23.65 139 LYS B CA 1
ATOM 2088 C C . LYS B 2 108 ? 27.047 21.425 59.267 1.00 23.14 139 LYS B C 1
ATOM 2089 O O . LYS B 2 108 ? 25.932 20.895 59.242 1.00 24.97 139 LYS B O 1
ATOM 2095 N N . TYR B 2 109 ? 27.797 21.495 60.362 1.00 20.81 140 TYR B N 1
ATOM 2096 C CA . TYR B 2 109 ? 27.352 20.956 61.641 1.00 19.86 140 TYR B CA 1
ATOM 2097 C C . TYR B 2 109 ? 25.975 21.496 62.020 1.00 19.00 140 TYR B C 1
ATOM 2098 O O . TYR B 2 109 ? 25.074 20.738 62.386 1.00 17.03 140 TYR B O 1
ATOM 2107 N N . PHE B 2 110 ? 25.817 22.812 61.930 1.00 18.60 141 PHE B N 1
ATOM 2108 C CA . PHE B 2 110 ? 24.549 23.453 62.248 1.00 19.14 141 PHE B CA 1
ATOM 2109 C C . PHE B 2 110 ? 23.405 22.978 61.352 1.00 20.57 141 PHE B C 1
ATOM 2110 O O . PHE B 2 110 ? 22.310 22.685 61.829 1.00 21.92 141 PHE B O 1
ATOM 2118 N N . ASN B 2 111 ? 23.652 22.913 60.049 1.00 21.19 142 ASN B N 1
ATOM 2119 C CA . ASN B 2 111 ? 22.604 22.491 59.123 1.00 21.53 142 ASN B CA 1
ATOM 2120 C C . ASN B 2 111 ? 22.231 21.020 59.243 1.00 22.24 142 ASN B C 1
ATOM 2121 O O . ASN B 2 111 ? 21.105 20.631 58.916 1.00 19.59 142 ASN B O 1
ATOM 2126 N N . GLN B 2 112 ? 23.171 20.206 59.723 1.00 24.06 143 GLN B N 1
ATOM 2127 C CA . GLN B 2 112 ? 22.912 18.786 59.933 1.00 25.71 143 GLN B CA 1
ATOM 2128 C C . GLN B 2 112 ? 21.845 18.734 61.031 1.00 26.89 143 GLN B C 1
ATOM 2129 O O . GLN B 2 112 ? 20.928 17.909 60.989 1.00 28.72 143 GLN B O 1
ATOM 2135 N N . LYS B 2 113 ? 21.955 19.644 61.997 1.00 26.38 144 LYS B N 1
ATOM 2136 C CA . LYS B 2 113 ? 20.988 19.727 63.091 1.00 24.42 144 LYS B CA 1
ATOM 2137 C C . LYS B 2 113 ? 19.652 20.264 62.568 1.00 23.50 144 LYS B C 1
ATOM 2138 O O . LYS B 2 113 ? 18.584 19.883 63.051 1.00 21.98 144 LYS B O 1
ATOM 2144 N N . VAL B 2 114 ? 19.710 21.159 61.590 1.00 24.11 145 VAL B N 1
ATOM 2145 C CA . VAL B 2 114 ? 18.489 21.711 60.998 1.00 25.91 145 VAL B CA 1
ATOM 2146 C C . VAL B 2 114 ? 17.707 20.565 60.350 1.00 27.96 145 VAL B C 1
ATOM 2147 O O . VAL B 2 114 ? 16.493 20.434 60.536 1.00 26.96 145 VAL B O 1
ATOM 2151 N N . ASP B 2 115 ? 18.411 19.742 59.581 1.00 30.16 146 ASP B N 1
ATOM 2152 C CA . ASP B 2 115 ? 17.782 18.604 58.933 1.00 32.34 146 ASP B CA 1
ATOM 2153 C C . ASP B 2 115 ? 17.152 17.709 59.990 1.00 33.28 146 ASP B C 1
ATOM 2154 O O . ASP B 2 115 ? 15.937 17.504 60.001 1.00 34.82 146 ASP B O 1
ATOM 2159 N N . GLU B 2 116 ? 17.982 17.182 60.881 1.00 34.24 147 GLU B N 1
ATOM 2160 C CA . GLU B 2 116 ? 17.497 16.318 61.947 1.00 36.34 147 GLU B CA 1
ATOM 2161 C C . GLU B 2 116 ? 16.226 16.886 62.569 1.00 37.07 147 GLU B C 1
ATOM 2162 O O . GLU B 2 116 ? 15.289 16.153 62.868 1.00 37.66 147 GLU B O 1
ATOM 2168 N N . GLN B 2 117 ? 16.206 18.202 62.744 1.00 39.88 148 GLN B N 1
ATOM 2169 C CA . GLN B 2 117 ? 15.079 18.910 63.344 1.00 41.91 148 GLN B CA 1
ATOM 2170 C C . GLN B 2 117 ? 13.837 19.017 62.462 1.00 43.27 148 GLN B C 1
ATOM 2171 O O . GLN B 2 117 ? 12.717 19.057 62.973 1.00 44.48 148 GLN B O 1
ATOM 2177 N N . CYS B 2 118 ? 14.028 19.088 61.149 1.00 44.30 149 CYS B N 1
ATOM 2178 C CA . CYS B 2 118 ? 12.900 19.190 60.226 1.00 45.59 149 CYS B CA 1
ATOM 2179 C C . CYS B 2 118 ? 12.202 17.845 60.138 1.00 47.55 149 CYS B C 1
ATOM 2180 O O . CYS B 2 118 ? 11.040 17.751 59.733 1.00 47.47 149 CYS B O 1
ATOM 2183 N N . GLY B 2 119 ? 12.935 16.807 60.520 1.00 49.06 150 GLY B N 1
ATOM 2184 C CA . GLY B 2 119 ? 12.405 15.461 60.502 1.00 51.60 150 GLY B CA 1
ATOM 2185 C C . GLY B 2 119 ? 11.590 15.082 59.281 1.00 53.67 150 GLY B C 1
ATOM 2186 O O . GLY B 2 119 ? 12.103 15.022 58.161 1.00 54.94 150 GLY B O 1
ATOM 2187 N N . LYS B 2 120 ? 10.307 14.828 59.511 1.00 54.34 151 LYS B N 1
ATOM 2188 C CA . LYS B 2 120 ? 9.387 14.418 58.461 1.00 55.21 151 LYS B CA 1
ATOM 2189 C C . LYS B 2 120 ? 9.192 15.461 57.363 1.00 55.82 151 LYS B C 1
ATOM 2190 O O . LYS B 2 120 ? 8.894 15.115 56.218 1.00 55.09 151 LYS B O 1
ATOM 2196 N N . ARG B 2 121 ? 9.367 16.734 57.700 1.00 57.18 152 ARG B N 1
ATOM 2197 C CA . ARG B 2 121 ? 9.153 17.788 56.716 1.00 58.66 152 ARG B CA 1
ATOM 2198 C C . ARG B 2 121 ? 10.353 18.315 55.956 1.00 59.43 152 ARG B C 1
ATOM 2199 O O . ARG B 2 121 ? 11.431 18.546 56.512 1.00 60.77 152 ARG B O 1
ATOM 2207 N N . VAL B 2 122 ? 10.131 18.505 54.664 1.00 59.39 153 VAL B N 1
ATOM 2208 C CA . VAL B 2 122 ? 11.120 19.071 53.773 1.00 59.90 153 VAL B CA 1
ATOM 2209 C C . VAL B 2 122 ? 10.382 19.723 52.609 1.00 58.04 153 VAL B C 1
ATOM 2210 O O . VAL B 2 122 ? 10.419 19.293 51.455 1.00 57.87 153 VAL B O 1
ATOM 2214 N N . ASP B 2 123 ? 9.637 20.749 52.994 1.00 56.43 154 ASP B N 1
ATOM 2215 C CA . ASP B 2 123 ? 8.908 21.613 52.090 1.00 52.90 154 ASP B CA 1
ATOM 2216 C C . ASP B 2 123 ? 9.999 22.677 52.108 1.00 49.72 154 ASP B C 1
ATOM 2217 O O . ASP B 2 123 ? 10.234 23.295 53.146 1.00 49.71 154 ASP B O 1
ATOM 2222 N N . PRO B 2 124 ? 10.714 22.867 50.987 1.00 45.72 155 PRO B N 1
ATOM 2223 C CA . PRO B 2 124 ? 11.778 23.879 50.983 1.00 41.94 155 PRO B CA 1
ATOM 2224 C C . PRO B 2 124 ? 11.508 25.073 51.897 1.00 38.29 155 PRO B C 1
ATOM 2225 O O . PRO B 2 124 ? 12.409 25.548 52.589 1.00 37.10 155 PRO B O 1
ATOM 2229 N N . ILE B 2 125 ? 10.261 25.531 51.919 1.00 33.90 156 ILE B N 1
ATOM 2230 C CA . ILE B 2 125 ? 9.877 26.663 52.751 1.00 31.99 156 ILE B CA 1
ATOM 2231 C C . ILE B 2 125 ? 9.898 26.356 54.252 1.00 31.00 156 ILE B C 1
ATOM 2232 O O . ILE B 2 125 ? 10.520 27.080 55.031 1.00 30.72 156 ILE B O 1
ATOM 2237 N N . THR B 2 126 ? 9.214 25.294 54.659 1.00 29.05 157 THR B N 1
ATOM 2238 C CA . THR B 2 126 ? 9.168 24.925 56.066 1.00 29.23 157 THR B CA 1
ATOM 2239 C C . THR B 2 126 ? 10.576 24.680 56.603 1.00 27.13 157 THR B C 1
ATOM 2240 O O . THR B 2 126 ? 10.903 25.101 57.714 1.00 24.78 157 THR B O 1
ATOM 2244 N N . ARG B 2 127 ? 11.403 24.003 55.813 1.00 25.20 158 ARG B N 1
ATOM 2245 C CA . ARG B 2 127 ? 12.777 23.733 56.211 1.00 26.06 158 ARG B CA 1
ATOM 2246 C C . ARG B 2 127 ? 13.516 25.055 56.418 1.00 24.13 158 ARG B C 1
ATOM 2247 O O . ARG B 2 127 ? 14.225 25.235 57.404 1.00 24.50 158 ARG B O 1
ATOM 2255 N N . PHE B 2 128 ? 13.340 25.977 55.478 1.00 22.13 159 PHE B N 1
ATOM 2256 C CA . PHE B 2 128 ? 13.990 27.279 55.547 1.00 21.78 159 PHE B CA 1
ATOM 2257 C C . PHE B 2 128 ? 13.564 28.058 56.792 1.00 21.30 159 PHE B C 1
ATOM 2258 O O . PHE B 2 128 ? 14.399 28.609 57.497 1.00 20.64 159 PHE B O 1
ATOM 2266 N N . ASN B 2 129 ? 12.266 28.111 57.058 1.00 23.26 160 ASN B N 1
ATOM 2267 C CA . ASN B 2 129 ? 11.795 28.833 58.235 1.00 24.35 160 ASN B CA 1
ATOM 2268 C C . ASN B 2 129 ? 12.354 28.199 59.505 1.00 22.51 160 ASN B C 1
ATOM 2269 O O . ASN B 2 129 ? 12.744 28.893 60.438 1.00 22.79 160 ASN B O 1
ATOM 2274 N N . THR B 2 130 ? 12.404 26.876 59.525 1.00 24.06 161 THR B N 1
ATOM 2275 C CA . THR B 2 130 ? 12.949 26.150 60.662 1.00 23.25 161 THR B CA 1
ATOM 2276 C C . THR B 2 130 ? 14.409 26.561 60.802 1.00 23.67 161 THR B C 1
ATOM 2277 O O . THR B 2 130 ? 14.893 26.790 61.912 1.00 23.16 161 THR B O 1
ATOM 2281 N N . GLN B 2 131 ? 15.108 26.680 59.674 1.00 21.29 162 GLN B N 1
ATOM 2282 C CA . GLN B 2 131 ? 16.508 27.082 59.713 1.00 20.49 162 GLN B CA 1
ATOM 2283 C C . GLN B 2 131 ? 16.677 28.466 60.330 1.00 19.55 162 GLN B C 1
ATOM 2284 O O . GLN B 2 131 ? 17.543 28.671 61.188 1.00 15.65 162 GLN B O 1
ATOM 2290 N N . THR B 2 132 ? 15.854 29.415 59.889 1.00 20.68 163 THR B N 1
ATOM 2291 C CA . THR B 2 132 ? 15.948 30.779 60.397 1.00 21.88 163 THR B CA 1
ATOM 2292 C C . THR B 2 132 ? 15.613 30.834 61.879 1.00 22.03 163 THR B C 1
ATOM 2293 O O . THR B 2 132 ? 16.235 31.578 62.630 1.00 22.85 163 THR B O 1
ATOM 2297 N N . LYS B 2 133 ? 14.629 30.048 62.305 1.00 23.01 164 LYS B N 1
ATOM 2298 C CA . LYS B 2 133 ? 14.261 30.038 63.714 1.00 23.61 164 LYS B CA 1
ATOM 2299 C C . LYS B 2 133 ? 15.402 29.488 64.559 1.00 22.03 164 LYS B C 1
ATOM 2300 O O . LYS B 2 133 ? 15.702 30.014 65.624 1.00 19.98 164 LYS B O 1
ATOM 2306 N N . MET B 2 134 ? 16.035 28.425 64.077 1.00 21.50 165 MET B N 1
ATOM 2307 C CA . MET B 2 134 ? 17.149 27.821 64.793 1.00 21.19 165 MET B CA 1
ATOM 2308 C C . MET B 2 134 ? 18.359 28.749 64.759 1.00 20.01 165 MET B C 1
ATOM 2309 O O . MET B 2 134 ? 19.144 28.773 65.696 1.00 19.39 165 MET B O 1
ATOM 2314 N N . ILE B 2 135 ? 18.506 29.517 63.683 1.00 20.73 166 ILE B N 1
ATOM 2315 C CA . ILE B 2 135 ? 19.624 30.455 63.584 1.00 20.76 166 ILE B CA 1
ATOM 2316 C C . ILE B 2 135 ? 19.483 31.528 64.664 1.00 20.99 166 ILE B C 1
ATOM 2317 O O . ILE B 2 135 ? 20.470 31.932 65.283 1.00 22.50 166 ILE B O 1
ATOM 2322 N N . GLU B 2 136 ? 18.260 31.988 64.891 1.00 19.79 167 GLU B N 1
ATOM 2323 C CA . GLU B 2 136 ? 18.037 33.002 65.913 1.00 21.91 167 GLU B CA 1
ATOM 2324 C C . GLU B 2 136 ? 18.413 32.438 67.289 1.00 23.40 167 GLU B C 1
ATOM 2325 O O . GLU B 2 136 ? 19.179 33.049 68.035 1.00 22.71 167 GLU B O 1
ATOM 2331 N N . GLN B 2 137 ? 17.881 31.260 67.608 1.00 23.86 168 GLN B N 1
ATOM 2332 C CA . GLN B 2 137 ? 18.142 30.611 68.890 1.00 25.72 168 GLN B CA 1
ATOM 2333 C C . GLN B 2 137 ? 19.603 30.306 69.188 1.00 23.47 168 GLN B C 1
ATOM 2334 O O . GLN B 2 137 ? 20.090 30.605 70.273 1.00 23.92 168 GLN B O 1
ATOM 2340 N N . VAL B 2 138 ? 20.295 29.700 68.230 1.00 21.83 169 VAL B N 1
ATOM 2341 C CA . VAL B 2 138 ? 21.694 29.322 68.419 1.00 21.38 169 VAL B CA 1
ATOM 2342 C C . VAL B 2 138 ? 22.697 30.485 68.448 1.00 20.20 169 VAL B C 1
ATOM 2343 O O . VAL B 2 138 ? 23.684 30.441 69.189 1.00 16.39 169 VAL B O 1
ATOM 2347 N N . SER B 2 139 ? 22.464 31.524 67.653 1.00 20.39 170 SER B N 1
ATOM 2348 C CA . SER B 2 139 ? 23.392 32.652 67.674 1.00 23.82 170 SER B CA 1
ATOM 2349 C C . SER B 2 139 ? 23.252 33.388 69.002 1.00 23.17 170 SER B C 1
ATOM 2350 O O . SER B 2 139 ? 24.233 33.872 69.554 1.00 22.00 170 SER B O 1
ATOM 2353 N N . GLN B 2 140 ? 22.035 33.464 69.527 1.00 24.56 171 GLN B N 1
ATOM 2354 C CA . GLN B 2 140 ? 21.847 34.137 70.804 1.00 28.66 171 GLN B CA 1
ATOM 2355 C C . GLN B 2 140 ? 22.625 33.365 71.858 1.00 29.46 171 GLN B C 1
ATOM 2356 O O . GLN B 2 140 ? 23.270 33.955 72.727 1.00 28.10 171 GLN B O 1
ATOM 2362 N N . GLU B 2 141 ? 22.558 32.040 71.769 1.00 29.65 172 GLU B N 1
ATOM 2363 C CA . GLU B 2 141 ? 23.262 31.185 72.710 1.00 31.17 172 GLU B CA 1
ATOM 2364 C C . GLU B 2 141 ? 24.773 31.356 72.525 1.00 30.74 172 GLU B C 1
ATOM 2365 O O . GLU B 2 141 ? 25.520 31.397 73.499 1.00 31.40 172 GLU B O 1
ATOM 2371 N N . ILE B 2 142 ? 25.217 31.488 71.277 1.00 29.94 173 ILE B N 1
ATOM 2372 C CA . ILE B 2 142 ? 26.638 31.660 70.986 1.00 27.82 173 ILE B CA 1
ATOM 2373 C C . ILE B 2 142 ? 27.129 33.015 71.453 1.00 28.76 173 ILE B C 1
ATOM 2374 O O . ILE B 2 142 ? 28.266 33.154 71.910 1.00 29.26 173 ILE B O 1
ATOM 2379 N N . PHE B 2 143 ? 26.265 34.013 71.335 1.00 27.65 174 PHE B N 1
ATOM 2380 C CA . PHE B 2 143 ? 26.598 35.362 71.753 1.00 27.47 174 PHE B CA 1
ATOM 2381 C C . PHE B 2 143 ? 26.788 35.445 73.268 1.00 28.06 174 PHE B C 1
ATOM 2382 O O . PHE B 2 143 ? 27.785 35.982 73.751 1.00 28.05 174 PHE B O 1
ATOM 2390 N N . GLU B 2 144 ? 25.821 34.917 74.010 1.00 27.94 175 GLU B N 1
ATOM 2391 C CA . GLU B 2 144 ? 25.860 34.963 75.469 1.00 30.70 175 GLU B CA 1
ATOM 2392 C C . GLU B 2 144 ? 26.979 34.164 76.133 1.00 32.16 175 GLU B C 1
ATOM 2393 O O . GLU B 2 144 ? 27.324 34.424 77.278 1.00 33.39 175 GLU B O 1
ATOM 2399 N N . ARG B 2 145 ? 27.552 33.201 75.425 1.00 34.58 176 ARG B N 1
ATOM 2400 C CA . ARG B 2 145 ? 28.627 32.412 76.008 1.00 37.24 176 ARG B CA 1
ATOM 2401 C C . ARG B 2 145 ? 29.999 33.014 75.732 1.00 37.45 176 ARG B C 1
ATOM 2402 O O . ARG B 2 145 ? 30.962 32.747 76.454 1.00 38.34 176 ARG B O 1
ATOM 2410 N N . ASN B 2 146 ? 30.081 33.850 74.705 1.00 35.81 177 ASN B N 1
ATOM 2411 C CA . ASN B 2 146 ? 31.347 34.459 74.336 1.00 35.61 177 ASN B CA 1
ATOM 2412 C C . ASN B 2 146 ? 31.360 35.981 74.464 1.00 36.69 177 ASN B C 1
ATOM 2413 O O . ASN B 2 146 ? 32.420 36.596 74.409 1.00 37.17 177 ASN B O 1
ATOM 2418 N N . PHE B 2 147 ? 30.188 36.586 74.638 1.00 37.79 178 PHE B N 1
ATOM 2419 C CA . PHE B 2 147 ? 30.089 38.045 74.756 1.00 40.81 178 PHE B CA 1
ATOM 2420 C C . PHE B 2 147 ? 29.337 38.468 76.013 1.00 43.08 178 PHE B C 1
ATOM 2421 O O . PHE B 2 147 ? 28.407 39.269 75.932 1.00 43.86 178 PHE B O 1
ATOM 2429 N N . SER B 2 148 ? 29.718 37.953 77.172 1.00 47.12 179 SER B N 1
ATOM 2430 C CA . SER B 2 148 ? 28.995 38.330 78.379 1.00 51.29 179 SER B CA 1
ATOM 2431 C C . SER B 2 148 ? 29.239 39.746 78.862 1.00 53.39 179 SER B C 1
ATOM 2432 O O . SER B 2 148 ? 29.709 39.962 79.972 1.00 55.34 179 SER B O 1
ATOM 2435 N N . GLY B 2 149 ? 28.926 40.712 78.006 1.00 56.14 180 GLY B N 1
ATOM 2436 C CA . GLY B 2 149 ? 29.059 42.102 78.385 1.00 55.92 180 GLY B CA 1
ATOM 2437 C C . GLY B 2 149 ? 27.709 42.416 78.998 1.00 56.33 180 GLY B C 1
ATOM 2438 O O . GLY B 2 149 ? 27.573 43.320 79.819 1.00 59.36 180 GLY B O 1
ATOM 2439 N N . PHE B 2 150 ? 26.717 41.622 78.593 1.00 53.99 181 PHE B N 1
ATOM 2440 C CA . PHE B 2 150 ? 25.328 41.723 79.036 1.00 50.57 181 PHE B CA 1
ATOM 2441 C C . PHE B 2 150 ? 24.518 40.679 78.250 1.00 47.44 181 PHE B C 1
ATOM 2442 O O . PHE B 2 150 ? 24.826 40.405 77.090 1.00 46.98 181 PHE B O 1
ATOM 2450 N N . LYS B 2 151 ? 23.499 40.095 78.882 1.00 43.21 182 LYS B N 1
ATOM 2451 C CA . LYS B 2 151 ? 22.658 39.075 78.243 1.00 39.30 182 LYS B CA 1
ATOM 2452 C C . LYS B 2 151 ? 21.520 39.670 77.422 1.00 37.18 182 LYS B C 1
ATOM 2453 O O . LYS B 2 151 ? 21.092 40.793 77.669 1.00 37.02 182 LYS B O 1
ATOM 2459 N N . VAL B 2 152 ? 21.022 38.902 76.457 1.00 34.13 183 VAL B N 1
ATOM 2460 C CA . VAL B 2 152 ? 19.941 39.365 75.590 1.00 31.59 183 VAL B CA 1
ATOM 2461 C C . VAL B 2 152 ? 18.686 39.823 76.323 1.00 30.69 183 VAL B C 1
ATOM 2462 O O . VAL B 2 152 ? 18.104 40.847 75.967 1.00 28.93 183 VAL B O 1
ATOM 2466 N N . SER B 2 153 ? 18.261 39.066 77.331 1.00 29.92 184 SER B N 1
ATOM 2467 C CA . SER B 2 153 ? 17.065 39.424 78.096 1.00 28.28 184 SER B CA 1
ATOM 2468 C C . SER B 2 153 ? 17.309 40.744 78.807 1.00 27.28 184 SER B C 1
ATOM 2469 O O . SER B 2 153 ? 16.416 41.581 78.933 1.00 27.14 184 SER B O 1
ATOM 2472 N N . GLU B 2 154 ? 18.536 40.925 79.271 1.00 24.60 185 GLU B N 1
ATOM 2473 C CA . GLU B 2 154 ? 18.899 42.147 79.959 1.00 26.91 185 GLU B CA 1
ATOM 2474 C C . GLU B 2 154 ? 18.862 43.321 78.972 1.00 25.00 185 GLU B C 1
ATOM 2475 O O . GLU B 2 154 ? 18.252 44.354 79.248 1.00 25.49 185 GLU B O 1
ATOM 2481 N N . ILE B 2 155 ? 19.507 43.148 77.821 1.00 23.03 186 ILE B N 1
ATOM 2482 C CA . ILE B 2 155 ? 19.529 44.174 76.780 1.00 22.33 186 ILE B CA 1
ATOM 2483 C C . ILE B 2 155 ? 18.092 44.588 76.442 1.00 21.25 186 ILE B C 1
ATOM 2484 O O . ILE B 2 155 ? 17.781 45.779 76.360 1.00 22.45 186 ILE B O 1
ATOM 2489 N N . LYS B 2 156 ? 17.224 43.598 76.246 1.00 20.76 187 LYS B N 1
ATOM 2490 C CA . LYS B 2 156 ? 15.814 43.845 75.938 1.00 21.79 187 LYS B CA 1
ATOM 2491 C C . LYS B 2 156 ? 15.112 44.671 77.014 1.00 21.22 187 LYS B C 1
ATOM 2492 O O . LYS B 2 156 ? 14.405 45.630 76.709 1.00 20.44 187 LYS B O 1
ATOM 2498 N N . ALA B 2 157 ? 15.295 44.276 78.271 1.00 20.96 188 ALA B N 1
ATOM 2499 C CA . ALA B 2 157 ? 14.671 44.965 79.401 1.00 20.77 188 ALA B CA 1
ATOM 2500 C C . ALA B 2 157 ? 15.172 46.407 79.495 1.00 21.07 188 ALA B C 1
ATOM 2501 O O . ALA B 2 157 ? 14.388 47.341 79.634 1.00 17.07 188 ALA B O 1
ATOM 2503 N N . ILE B 2 158 ? 16.488 46.577 79.422 1.00 21.08 189 ILE B N 1
ATOM 2504 C CA . ILE B 2 158 ? 17.078 47.902 79.473 1.00 21.51 189 ILE B CA 1
ATOM 2505 C C . ILE B 2 158 ? 16.487 48.770 78.361 1.00 21.29 189 ILE B C 1
ATOM 2506 O O . ILE B 2 158 ? 16.135 49.927 78.589 1.00 21.25 189 ILE B O 1
ATOM 2511 N N . THR B 2 159 ? 16.368 48.202 77.163 1.00 20.47 190 THR B N 1
ATOM 2512 C CA . THR B 2 159 ? 15.807 48.930 76.025 1.00 21.11 190 THR B CA 1
ATOM 2513 C C . THR B 2 159 ? 14.348 49.307 76.285 1.00 21.96 190 THR B C 1
ATOM 2514 O O . THR B 2 159 ? 13.944 50.449 76.056 1.00 20.07 190 THR B O 1
ATOM 2518 N N . GLN B 2 160 ? 13.563 48.341 76.759 1.00 22.81 191 GLN B N 1
ATOM 2519 C CA . GLN B 2 160 ? 12.151 48.570 77.063 1.00 24.45 191 GLN B CA 1
ATOM 2520 C C . GLN B 2 160 ? 12.001 49.767 77.997 1.00 23.78 191 GLN B C 1
ATOM 2521 O O . GLN B 2 160 ? 11.103 50.601 77.834 1.00 24.08 191 GLN B O 1
ATOM 2527 N N . ASN B 2 161 ? 12.889 49.836 78.981 1.00 21.23 192 ASN B N 1
ATOM 2528 C CA . ASN B 2 161 ? 12.878 50.913 79.958 1.00 21.23 192 ASN B CA 1
ATOM 2529 C C . ASN B 2 161 ? 13.270 52.234 79.298 1.00 20.74 192 ASN B C 1
ATOM 2530 O O . ASN B 2 161 ? 12.867 53.300 79.754 1.00 21.39 192 ASN B O 1
ATOM 2535 N N . ALA B 2 162 ? 14.067 52.160 78.234 1.00 19.98 193 ALA B N 1
ATOM 2536 C CA . ALA B 2 162 ? 14.479 53.361 77.510 1.00 19.56 193 ALA B CA 1
ATOM 2537 C C . ALA B 2 162 ? 13.275 53.840 76.707 1.00 19.21 193 ALA B C 1
ATOM 2538 O O . ALA B 2 162 ? 12.936 55.025 76.711 1.00 19.51 193 ALA B O 1
ATOM 2540 N N . ILE B 2 163 ? 12.630 52.906 76.015 1.00 18.02 194 ILE B N 1
ATOM 2541 C CA . ILE B 2 163 ? 11.454 53.237 75.223 1.00 20.43 194 ILE B CA 1
ATOM 2542 C C . ILE B 2 163 ? 10.410 53.904 76.132 1.00 22.33 194 ILE B C 1
ATOM 2543 O O . ILE B 2 163 ? 9.821 54.929 75.784 1.00 18.62 194 ILE B O 1
ATOM 2548 N N . LEU B 2 164 ? 10.194 53.316 77.303 1.00 23.70 195 LEU B N 1
ATOM 2549 C CA . LEU B 2 164 ? 9.232 53.859 78.246 1.00 27.05 195 LEU B CA 1
ATOM 2550 C C . LEU B 2 164 ? 9.609 55.283 78.646 1.00 27.09 195 LEU B C 1
ATOM 2551 O O . LEU B 2 164 ? 8.763 56.171 78.702 1.00 26.70 195 LEU B O 1
ATOM 2556 N N . GLU B 2 165 ? 10.891 55.490 78.921 1.00 27.30 196 GLU B N 1
ATOM 2557 C CA . GLU B 2 165 ? 11.377 56.796 79.330 1.00 28.43 196 GLU B CA 1
ATOM 2558 C C . GLU B 2 165 ? 11.347 57.868 78.244 1.00 29.93 196 GLU B C 1
ATOM 2559 O O . GLU B 2 165 ? 10.978 59.012 78.508 1.00 32.64 196 GLU B O 1
ATOM 2565 N N . HIS B 2 166 ? 11.732 57.507 77.026 1.00 30.71 197 HIS B N 1
ATOM 2566 C CA . HIS B 2 166 ? 11.778 58.487 75.947 1.00 32.44 197 HIS B CA 1
ATOM 2567 C C . HIS B 2 166 ? 10.622 58.474 74.950 1.00 35.24 197 HIS B C 1
ATOM 2568 O O . HIS B 2 166 ? 10.346 59.489 74.313 1.00 37.76 197 HIS B O 1
ATOM 2575 N N . VAL B 2 167 ? 9.938 57.346 74.811 1.00 37.58 198 VAL B N 1
ATOM 2576 C CA . VAL B 2 167 ? 8.820 57.275 73.876 1.00 40.12 198 VAL B CA 1
ATOM 2577 C C . VAL B 2 167 ? 7.513 57.657 74.561 1.00 42.10 198 VAL B C 1
ATOM 2578 O O . VAL B 2 167 ? 7.073 58.820 74.394 1.00 42.61 198 VAL B O 1
#